Protein AF-A0A4P6TL49-F1 (afdb_monomer_lite)

pLDDT: mean 82.81, std 12.83, range [35.09, 98.5]

Foldseek 3Di:
DDPDQDFFDWFFDADPPPRHTQQKIWTFHPVQLQPQLVVLVVVQQVVLVVVCVVPDPDDSVRPDDPVRVLLNLQLSLLSRTPAMARRPDPDGDGDDSVVSSVCCVVPVCSSVRSVVVVVVVVVVLVVLLVLQLQQLLLVLLQQAAAPVRDGNVVVLCVVCVVVPNDPVPRDPSNPRPDDRSPVCVVLVVVLVVLQVVFDADPLGTDARDPVSVVVSCVVVVDDDGPSSVVSSNSSSVSNVVSHVVHD

Sequence (247 aa):
MMTEPQAPISIEVRHPVINTSLGVILYADIANTSHRVYLEQRRRNFMLGRAADAGTTASPRELLSIEERSEHEAQMVAGMIVGWDTAGAGAEVPFTPEGVLNLMRCQPWVRTQVLHKLEGVDQFFRQQASQLIAWAEHHFLMESVNKNGVRMRDMLQTAWKQLGGTQEAKPSDLVPPCDFPALLHHVWIWFAQLSQTRGYTKFGPSPITWTEISAWRRETREEPTKQELDLILALDGAFLRAGARHG

Secondary structure (DSSP, 8-state):
-PPPPPPPEEEEEE-TTT--EEEEEEEE-HHHHHHHHHHHHHHHHHHHHHHHTTT--S-TTTSS-HHHHHHHHHHHHHTTEEEEEETT-SS-----HHHHHHHHHH-HHHHHHHHHHHHHHHHHHHHHHHHHHHHHHHHHHHH-B-TTS-BHHHHHHHHHHHTT--GGG--GGGS-SS---GGGHHHHHHHHHHHHH--EETTEEPPPPHHHHHHHHHHH-----HHHHHHHHHHHHHHHHHHHTT-

Structure (mmCIF, N/CA/C/O backbone):
data_AF-A0A4P6TL49-F1
#
_entry.id   AF-A0A4P6TL49-F1
#
loop_
_atom_site.group_PDB
_atom_site.id
_atom_site.type_symbol
_atom_site.label_atom_id
_atom_site.label_alt_id
_atom_site.label_comp_id
_atom_site.label_asym_id
_atom_site.label_entity_id
_atom_site.label_seq_id
_atom_site.pdbx_PDB_ins_code
_atom_site.Cartn_x
_atom_site.Cartn_y
_atom_site.Cartn_z
_atom_site.occupancy
_atom_site.B_iso_or_equiv
_atom_site.auth_seq_id
_atom_site.auth_comp_id
_atom_site.auth_asym_id
_atom_site.auth_atom_id
_atom_site.pdbx_PDB_model_num
ATOM 1 N N . MET A 1 1 ? -5.046 20.003 -5.522 1.00 39.31 1 MET A N 1
ATOM 2 C CA . MET A 1 1 ? -6.376 19.361 -5.579 1.00 39.31 1 MET A CA 1
ATOM 3 C C . MET A 1 1 ? -6.457 18.514 -4.325 1.00 39.31 1 MET A C 1
ATOM 5 O O . MET A 1 1 ? -5.685 17.574 -4.235 1.00 39.31 1 MET A O 1
ATOM 9 N N . MET A 1 2 ? -7.223 18.920 -3.309 1.00 35.09 2 MET A N 1
ATOM 10 C CA . MET A 1 2 ? -7.374 18.096 -2.103 1.00 35.09 2 MET A CA 1
ATOM 11 C C . MET A 1 2 ? -8.254 16.905 -2.483 1.00 35.09 2 MET A C 1
ATOM 13 O O . MET A 1 2 ? -9.347 17.112 -3.005 1.00 35.09 2 MET A O 1
ATOM 17 N N . THR A 1 3 ? -7.749 15.688 -2.321 1.00 41.03 3 THR A N 1
ATOM 18 C CA . THR A 1 3 ? -8.523 14.458 -2.498 1.00 41.03 3 THR A CA 1
ATOM 19 C C . THR A 1 3 ? -9.698 14.468 -1.523 1.00 41.03 3 THR A C 1
ATOM 21 O O . THR A 1 3 ? -9.521 14.765 -0.341 1.00 41.03 3 THR A O 1
ATOM 24 N N . GLU A 1 4 ? -10.908 14.202 -2.021 1.00 54.34 4 GLU A N 1
ATOM 25 C CA . GLU A 1 4 ? -12.079 14.052 -1.156 1.00 54.34 4 GLU A CA 1
ATOM 26 C C . GLU A 1 4 ? -11.819 12.933 -0.135 1.00 54.34 4 GLU A C 1
ATOM 28 O O . GLU A 1 4 ? -11.290 11.880 -0.508 1.00 54.34 4 GLU A O 1
ATOM 33 N N . PRO A 1 5 ? -12.144 13.146 1.153 1.00 61.69 5 PRO A N 1
ATOM 34 C CA . PRO A 1 5 ? -11.943 12.132 2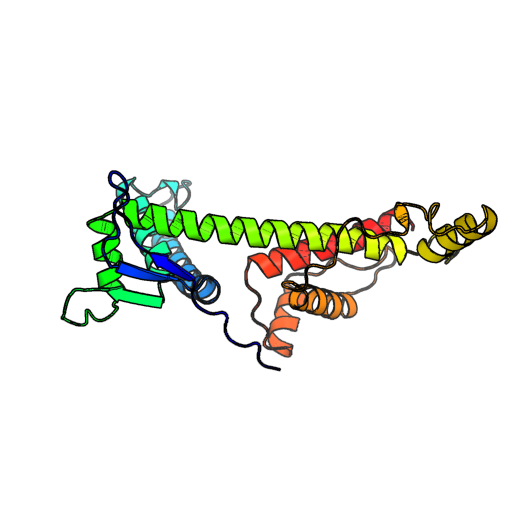.176 1.00 61.69 5 PRO A CA 1
ATOM 35 C C . PRO A 1 5 ? -12.776 10.893 1.840 1.00 61.69 5 PRO A C 1
ATOM 37 O O . PRO A 1 5 ? -13.980 10.983 1.594 1.00 61.69 5 PRO A O 1
ATOM 40 N N . GLN A 1 6 ? -12.125 9.730 1.817 1.00 67.19 6 GLN A N 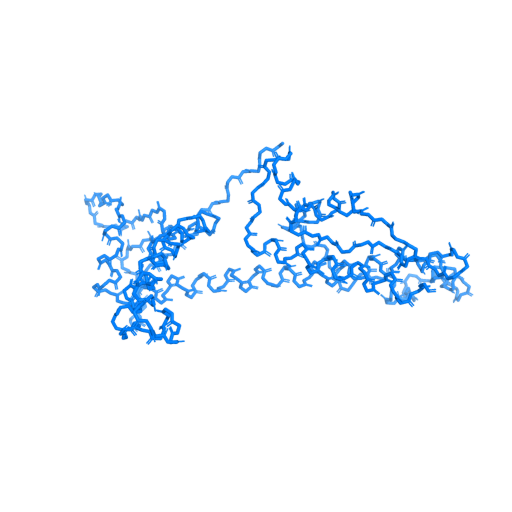1
ATOM 41 C CA . GLN A 1 6 ? -12.790 8.459 1.554 1.00 67.19 6 GLN A CA 1
ATOM 42 C C . GLN A 1 6 ? -13.866 8.209 2.620 1.00 67.19 6 GLN A C 1
ATOM 44 O O . GLN A 1 6 ? -13.613 8.359 3.816 1.00 67.19 6 GLN A O 1
ATOM 49 N N . ALA A 1 7 ? -15.071 7.834 2.187 1.00 81.88 7 ALA A N 1
ATOM 50 C CA . ALA A 1 7 ? -16.172 7.569 3.105 1.00 81.88 7 ALA A CA 1
ATOM 51 C C . ALA A 1 7 ? -15.824 6.406 4.063 1.00 81.88 7 ALA A C 1
ATOM 53 O O . ALA A 1 7 ? -15.274 5.395 3.608 1.00 81.88 7 ALA A O 1
ATOM 54 N N . PRO A 1 8 ? -16.163 6.509 5.363 1.00 85.50 8 PRO A N 1
ATOM 55 C CA . PRO A 1 8 ? -15.960 5.427 6.318 1.00 85.50 8 PRO A CA 1
ATOM 56 C C . PRO A 1 8 ? -16.689 4.147 5.903 1.00 85.50 8 PRO A C 1
ATOM 58 O O . PRO A 1 8 ? -17.794 4.178 5.360 1.00 85.50 8 PRO A O 1
ATOM 61 N N . ILE A 1 9 ? -16.095 3.002 6.219 1.00 86.38 9 ILE A N 1
ATOM 62 C CA . ILE A 1 9 ? -16.685 1.690 5.964 1.00 86.38 9 ILE A CA 1
ATOM 63 C C . ILE A 1 9 ? -17.743 1.411 7.022 1.00 86.38 9 ILE A C 1
ATOM 65 O O . ILE A 1 9 ? -17.431 1.345 8.209 1.00 86.38 9 ILE A O 1
ATOM 69 N N . SER A 1 10 ? -18.980 1.185 6.589 1.00 89.75 10 SER A N 1
ATOM 70 C CA . SER A 1 10 ? -20.065 0.752 7.467 1.00 89.75 10 SER A CA 1
ATOM 71 C C . SER A 1 10 ? -20.003 -0.758 7.706 1.00 89.75 10 SER A C 1
ATOM 73 O O . SER A 1 10 ? -20.002 -1.555 6.761 1.00 89.75 10 SER A O 1
ATOM 75 N N . ILE A 1 11 ? -20.003 -1.159 8.971 1.00 90.50 11 ILE A N 1
ATOM 76 C CA . ILE A 1 11 ? -19.949 -2.546 9.422 1.00 90.50 11 ILE A CA 1
ATOM 77 C C . ILE A 1 11 ? -21.177 -2.798 10.287 1.00 90.50 11 ILE A C 1
ATOM 79 O O . ILE A 1 11 ? -21.244 -2.368 11.435 1.00 90.50 11 ILE A O 1
ATOM 83 N N . GLU A 1 12 ? -22.155 -3.504 9.731 1.00 92.12 12 GLU A N 1
ATOM 84 C CA . GLU A 1 12 ? -23.314 -3.962 10.492 1.00 92.12 12 GLU A CA 1
ATOM 85 C C . GLU A 1 12 ? -22.908 -5.118 11.414 1.00 92.12 12 GLU A C 1
ATOM 87 O O . GLU A 1 12 ? -22.442 -6.165 10.956 1.00 92.12 12 GLU A O 1
ATOM 92 N N . VAL A 1 13 ? -23.099 -4.929 12.717 1.00 91.12 13 VAL A N 1
ATOM 93 C CA . VAL A 1 13 ? -22.772 -5.915 13.744 1.00 91.12 13 VAL A CA 1
ATOM 94 C C . VAL A 1 13 ? -23.865 -6.977 13.796 1.00 91.12 13 VAL A C 1
ATOM 96 O O . VAL A 1 13 ? -25.029 -6.683 14.080 1.00 91.12 13 VAL A O 1
ATOM 99 N N . ARG A 1 14 ? -23.489 -8.236 13.559 1.00 91.50 14 ARG A N 1
ATOM 100 C CA . ARG A 1 14 ? -24.418 -9.377 13.521 1.00 91.50 14 ARG A CA 1
ATOM 101 C C . ARG A 1 14 ? -24.066 -10.420 14.566 1.00 91.50 14 ARG A C 1
ATOM 103 O O . ARG A 1 14 ? -22.903 -10.730 14.756 1.00 91.50 14 ARG A O 1
ATOM 110 N N . HIS A 1 15 ? -25.039 -11.025 15.230 1.00 90.94 15 HIS A N 1
ATOM 111 C CA . HIS A 1 15 ? -24.738 -12.101 16.173 1.00 90.94 15 HIS A CA 1
ATOM 112 C C . HIS A 1 15 ? -24.129 -13.316 15.432 1.00 90.94 15 HIS A C 1
ATOM 114 O O . HIS A 1 15 ? -24.730 -13.779 14.463 1.00 90.94 15 HIS A O 1
ATOM 120 N N . PRO A 1 16 ? -23.001 -13.903 15.878 1.00 88.75 16 PRO A N 1
ATOM 121 C CA . PRO A 1 16 ? -22.244 -14.881 15.084 1.00 88.75 16 PRO A CA 1
ATOM 122 C C . PRO A 1 16 ? -22.981 -16.208 14.847 1.00 88.75 16 PRO A C 1
ATOM 124 O O . PRO A 1 16 ? -22.771 -16.850 13.826 1.00 88.75 16 PRO A O 1
ATOM 127 N N . VAL A 1 17 ? -23.848 -16.621 15.778 1.00 88.62 17 VAL A N 1
ATOM 128 C CA . VAL A 1 17 ? -24.586 -17.898 15.681 1.00 88.62 17 VAL A CA 1
ATOM 129 C C . VAL A 1 17 ? -25.875 -17.776 14.863 1.00 88.62 17 VAL A C 1
ATOM 131 O O . VAL A 1 17 ? -26.132 -18.594 13.990 1.00 88.62 17 VAL A O 1
ATOM 134 N N . ILE A 1 18 ? -26.697 -16.761 15.145 1.00 92.75 18 ILE A N 1
ATOM 135 C CA . ILE A 1 18 ? -28.026 -16.597 14.533 1.00 92.75 18 ILE A CA 1
ATOM 136 C C . ILE A 1 18 ? -28.027 -15.648 13.325 1.00 92.75 18 ILE A C 1
ATOM 138 O O . ILE A 1 18 ? -29.041 -15.520 12.652 1.00 92.75 18 ILE A O 1
ATOM 142 N N . ASN A 1 19 ? -26.905 -14.970 13.053 1.00 90.81 19 ASN A N 1
ATOM 143 C CA . ASN A 1 19 ? -26.717 -14.007 11.961 1.00 90.81 19 ASN A CA 1
ATOM 144 C C . ASN A 1 19 ? -27.710 -12.820 11.945 1.00 90.81 19 ASN A C 1
ATOM 146 O O . ASN A 1 19 ? -27.853 -12.114 10.942 1.00 90.81 19 ASN A O 1
ATOM 150 N N . THR A 1 20 ? -28.387 -12.575 13.067 1.00 91.81 20 THR A N 1
ATOM 151 C CA . THR A 1 20 ? -29.312 -11.453 13.244 1.00 91.81 20 THR A CA 1
ATOM 152 C C . THR A 1 20 ? -28.537 -10.164 13.490 1.00 91.81 20 THR A C 1
ATOM 154 O O . THR A 1 20 ? -27.574 -10.155 14.259 1.00 91.81 20 THR A O 1
ATOM 157 N N . SER A 1 21 ? -28.967 -9.077 12.850 1.00 89.19 21 SER A N 1
ATOM 158 C CA . SER A 1 21 ? -28.446 -7.733 13.111 1.00 89.19 21 SER A CA 1
ATOM 159 C C . SER A 1 21 ? -28.705 -7.323 14.556 1.00 89.19 21 SER A C 1
ATOM 161 O O . SER A 1 21 ? -29.811 -7.512 15.061 1.00 89.19 21 SER A O 1
ATOM 163 N N . LEU A 1 22 ? -27.699 -6.746 15.214 1.00 86.31 22 LEU A N 1
ATOM 164 C CA . LEU A 1 22 ? -27.877 -6.122 16.526 1.00 86.31 22 LEU A CA 1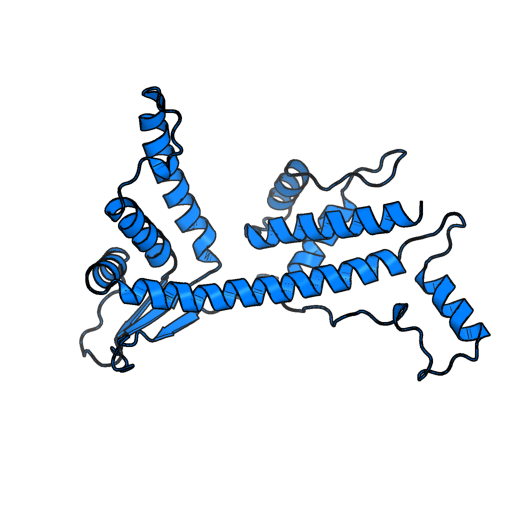
ATOM 165 C C . LEU A 1 22 ? -28.376 -4.675 16.428 1.00 86.31 22 LEU A C 1
ATOM 167 O O . LEU A 1 22 ? -28.479 -4.001 17.449 1.00 86.31 22 LEU A O 1
ATOM 171 N N . GLY A 1 23 ? -28.632 -4.177 15.213 1.00 86.06 23 GLY A N 1
ATOM 172 C CA . GLY A 1 23 ? -28.962 -2.773 14.989 1.00 86.06 23 GLY A CA 1
ATOM 173 C C . GLY A 1 23 ? -27.786 -1.833 15.255 1.00 86.06 23 GLY A C 1
ATOM 174 O O . GLY A 1 23 ? -27.990 -0.634 15.317 1.00 86.06 23 GLY A O 1
ATOM 175 N N . VAL A 1 24 ? -26.560 -2.342 15.413 1.00 86.44 24 VAL A N 1
ATOM 176 C CA . VAL A 1 24 ? -25.357 -1.515 15.568 1.00 86.44 24 VAL A CA 1
ATOM 177 C C . VAL A 1 24 ? -24.615 -1.476 14.239 1.00 86.44 24 VAL A C 1
ATOM 179 O O . VAL A 1 24 ? -24.253 -2.522 13.699 1.00 86.44 24 VAL A O 1
ATOM 182 N N . ILE A 1 25 ? -24.362 -0.277 13.727 1.00 89.88 25 ILE A N 1
ATOM 183 C CA . ILE A 1 25 ? -23.512 -0.038 12.560 1.00 89.88 25 ILE A CA 1
ATOM 184 C C . ILE A 1 25 ? -22.266 0.681 13.054 1.00 89.88 25 ILE A C 1
ATOM 186 O O . ILE A 1 25 ? -22.362 1.750 13.642 1.00 89.88 25 ILE A O 1
ATOM 190 N N . LEU A 1 26 ? -21.094 0.097 12.834 1.00 90.00 26 LEU A N 1
ATOM 191 C CA . LEU A 1 26 ? -19.813 0.731 13.131 1.00 90.00 26 LEU A CA 1
ATOM 192 C C . LEU A 1 26 ? -19.277 1.388 11.864 1.00 90.00 26 LEU A C 1
ATOM 194 O O . LEU A 1 26 ? -19.313 0.783 10.796 1.00 90.00 26 LEU A O 1
ATOM 198 N N . TYR A 1 27 ? -18.740 2.594 11.983 1.00 89.19 27 TYR A N 1
ATOM 199 C CA . TYR A 1 27 ? -18.066 3.285 10.890 1.00 89.19 27 TYR A CA 1
ATOM 200 C C . TYR A 1 27 ? -16.563 3.218 11.131 1.00 89.19 27 TYR A C 1
ATOM 202 O O . TYR A 1 27 ? -16.080 3.753 12.127 1.00 89.19 27 TYR A O 1
ATOM 210 N N . ALA A 1 28 ? -15.828 2.547 10.248 1.00 85.75 28 ALA A N 1
ATOM 211 C CA . ALA A 1 28 ? -14.380 2.394 10.344 1.00 85.75 28 ALA A CA 1
ATOM 212 C C . ALA A 1 28 ? -13.658 3.235 9.282 1.00 85.75 28 ALA A C 1
ATOM 214 O O . ALA A 1 28 ? -14.031 3.203 8.110 1.00 85.75 28 ALA A O 1
ATOM 215 N N . ASP A 1 29 ? -12.608 3.952 9.676 1.00 82.31 29 ASP A N 1
ATOM 216 C CA . ASP A 1 29 ? -11.777 4.753 8.770 1.00 82.31 29 ASP A CA 1
ATOM 217 C C . ASP A 1 29 ? -10.348 4.201 8.728 1.00 82.31 29 ASP A C 1
ATOM 219 O O . ASP A 1 29 ? -9.560 4.344 9.668 1.00 82.31 29 ASP A O 1
ATOM 223 N N . ILE A 1 30 ? -10.006 3.573 7.604 1.00 68.88 30 ILE A N 1
ATOM 224 C CA . ILE A 1 30 ? -8.705 2.930 7.384 1.00 68.88 30 ILE A CA 1
ATOM 225 C C . ILE A 1 30 ? -7.586 3.961 7.193 1.00 68.88 30 ILE A C 1
ATOM 227 O O . ILE A 1 30 ? -6.443 3.699 7.566 1.00 68.88 30 ILE A O 1
ATOM 231 N N . ALA A 1 31 ? -7.883 5.153 6.675 1.00 60.84 31 ALA A N 1
ATOM 232 C CA . ALA A 1 31 ? -6.867 6.182 6.479 1.00 60.84 31 ALA A CA 1
ATOM 233 C C . ALA A 1 31 ? -6.441 6.784 7.830 1.00 60.84 31 ALA A C 1
ATOM 235 O O . ALA A 1 31 ? -5.250 6.894 8.132 1.00 60.84 31 ALA A O 1
ATOM 236 N N . ASN A 1 32 ? -7.413 7.076 8.697 1.00 58.78 32 ASN A N 1
ATOM 237 C CA . ASN A 1 32 ? -7.178 7.649 10.029 1.00 58.78 32 ASN A CA 1
ATOM 238 C C . ASN A 1 32 ? -6.658 6.613 11.051 1.00 58.78 32 ASN A C 1
ATOM 240 O O . ASN A 1 32 ? -6.068 6.957 12.082 1.00 58.78 32 ASN A O 1
ATOM 244 N N . THR A 1 33 ? -6.804 5.325 10.720 1.00 57.91 33 THR A N 1
ATOM 245 C CA . THR A 1 33 ? -6.265 4.186 11.471 1.00 57.91 33 THR A CA 1
ATOM 246 C C . THR A 1 33 ? -4.766 4.335 11.700 1.00 57.91 33 THR A C 1
ATOM 248 O O . THR A 1 33 ? -4.311 4.188 12.830 1.00 57.91 33 THR A O 1
ATOM 251 N N . SER A 1 34 ? -3.996 4.696 10.671 1.00 54.44 34 SER A N 1
ATOM 252 C CA . SER A 1 34 ? -2.529 4.658 10.717 1.00 54.44 34 SER A CA 1
ATOM 253 C C . SER A 1 34 ? -1.937 5.543 11.813 1.00 54.44 34 SER A C 1
ATOM 255 O O . SER A 1 34 ? -1.019 5.111 12.501 1.00 54.44 34 SER A O 1
ATOM 257 N N . HIS A 1 35 ? -2.467 6.753 12.022 1.00 52.28 35 HIS A N 1
ATOM 258 C CA . HIS A 1 35 ? -1.896 7.697 12.985 1.00 52.28 35 HIS A CA 1
ATOM 259 C C . HIS A 1 35 ? -2.264 7.356 14.434 1.00 52.28 35 HIS A C 1
ATOM 261 O O . HIS A 1 35 ? -1.383 7.302 15.293 1.00 52.28 35 HIS A O 1
ATOM 267 N N . ARG A 1 36 ? -3.543 7.073 14.722 1.00 58.59 36 ARG A N 1
ATOM 268 C CA . ARG A 1 36 ? -3.992 6.746 16.089 1.00 58.59 36 ARG A CA 1
ATOM 269 C C . ARG A 1 36 ? -3.441 5.402 16.558 1.00 58.59 36 ARG A C 1
ATOM 271 O O . ARG A 1 36 ? -2.918 5.314 17.666 1.00 58.59 36 ARG A O 1
ATOM 278 N N . VAL A 1 37 ? -3.464 4.389 15.689 1.00 59.59 37 VAL A N 1
ATOM 279 C CA . VAL A 1 37 ? -2.828 3.090 15.949 1.00 59.59 37 VAL A CA 1
ATOM 280 C C . VAL A 1 37 ? -1.327 3.243 16.160 1.00 59.59 37 VAL A C 1
ATOM 282 O O . VAL A 1 37 ? -0.782 2.668 17.100 1.00 59.59 37 VAL A O 1
ATOM 285 N N . TYR A 1 38 ? -0.651 4.033 15.324 1.00 58.06 38 TYR A N 1
ATOM 286 C CA . TYR A 1 38 ? 0.777 4.283 15.482 1.00 58.06 38 TYR A CA 1
ATOM 287 C C . TYR A 1 38 ? 1.098 4.953 16.822 1.00 58.06 38 TYR A C 1
ATOM 289 O O . TYR A 1 38 ? 2.049 4.548 17.491 1.00 58.06 38 TYR A O 1
ATOM 297 N N . LEU A 1 39 ? 0.313 5.948 17.245 1.00 60.31 39 LEU A N 1
ATOM 298 C CA . LEU A 1 39 ? 0.508 6.612 18.534 1.00 60.31 39 LEU A CA 1
ATOM 299 C C . LEU A 1 39 ? 0.311 5.650 19.709 1.00 60.31 39 LEU A C 1
ATOM 301 O O . LEU A 1 39 ? 1.141 5.645 20.619 1.00 60.31 39 LEU A O 1
ATOM 305 N N . GLU A 1 40 ? -0.711 4.794 19.670 1.00 64.06 40 GLU A N 1
ATOM 306 C CA . GLU A 1 40 ? -0.941 3.791 20.716 1.00 64.06 40 GLU A CA 1
ATOM 307 C C . GLU A 1 40 ? 0.141 2.705 20.729 1.00 64.06 40 GLU A C 1
ATOM 309 O O . GLU A 1 40 ? 0.682 2.370 21.785 1.00 64.06 40 GLU A O 1
ATOM 314 N N . GLN A 1 41 ? 0.566 2.218 19.560 1.00 64.50 41 GLN A N 1
ATOM 315 C CA . GLN A 1 41 ? 1.706 1.305 19.454 1.00 64.50 41 GLN A CA 1
ATOM 316 C C . GLN A 1 41 ? 2.993 1.941 19.980 1.00 64.50 41 GLN A C 1
ATOM 318 O O . GLN A 1 41 ? 3.749 1.289 20.699 1.00 64.50 41 GLN A O 1
ATOM 323 N N . ARG A 1 42 ? 3.248 3.215 19.666 1.00 67.31 42 ARG A N 1
ATOM 324 C CA . ARG A 1 42 ? 4.427 3.950 20.135 1.00 67.31 42 ARG A CA 1
ATOM 325 C C . ARG A 1 42 ? 4.386 4.166 21.644 1.00 67.31 42 ARG A C 1
ATOM 327 O O . ARG A 1 42 ? 5.395 3.931 22.304 1.00 67.31 42 ARG A O 1
ATOM 334 N N . ARG A 1 43 ? 3.237 4.560 22.200 1.00 67.69 43 ARG A N 1
ATOM 335 C CA . ARG A 1 43 ? 3.026 4.711 23.647 1.00 67.69 43 ARG A CA 1
ATOM 336 C C . ARG A 1 43 ? 3.248 3.383 24.371 1.00 67.69 43 ARG A C 1
ATOM 338 O O . ARG A 1 43 ? 3.961 3.348 25.370 1.00 67.69 43 ARG A O 1
ATOM 345 N N . ARG A 1 44 ? 2.722 2.280 23.832 1.00 67.69 44 ARG A N 1
ATOM 346 C CA . ARG A 1 44 ? 2.909 0.932 24.383 1.00 67.69 44 ARG A CA 1
ATOM 347 C C . ARG A 1 44 ? 4.357 0.463 24.291 1.00 67.69 44 ARG A C 1
ATOM 349 O O . ARG A 1 44 ? 4.903 -0.011 25.278 1.00 67.69 44 ARG A O 1
ATOM 356 N N . ASN A 1 45 ? 4.995 0.607 23.132 1.00 66.12 45 ASN A N 1
ATOM 357 C CA . ASN A 1 45 ? 6.392 0.214 22.940 1.00 66.12 45 ASN A CA 1
ATOM 358 C C . ASN A 1 45 ? 7.332 1.046 23.817 1.00 66.12 45 ASN A C 1
ATOM 360 O O . ASN A 1 45 ? 8.315 0.515 24.315 1.00 66.12 45 ASN A O 1
ATOM 364 N N . PHE A 1 46 ? 7.003 2.315 24.070 1.00 73.75 46 PHE A N 1
ATOM 365 C CA . PHE A 1 46 ? 7.699 3.132 25.057 1.00 73.75 46 PHE A CA 1
ATOM 366 C C . PHE A 1 46 ? 7.545 2.566 26.479 1.00 73.75 46 PHE A C 1
ATOM 368 O O . PHE A 1 46 ? 8.540 2.411 27.180 1.00 73.75 46 PHE A O 1
ATOM 375 N N . MET A 1 47 ? 6.327 2.198 26.895 1.00 70.06 47 MET A N 1
ATOM 376 C CA . MET A 1 47 ? 6.078 1.588 28.212 1.00 70.06 47 MET A CA 1
ATOM 377 C C . MET A 1 47 ? 6.784 0.232 28.375 1.00 70.06 47 MET A C 1
ATOM 379 O O . MET A 1 47 ? 7.401 -0.016 29.406 1.00 70.06 47 MET A O 1
ATOM 383 N N . LEU A 1 48 ? 6.742 -0.620 27.346 1.00 67.56 48 LEU A N 1
ATOM 384 C CA . LEU A 1 48 ? 7.376 -1.942 27.350 1.00 67.56 48 LEU A CA 1
ATOM 385 C C . LEU A 1 48 ? 8.903 -1.866 27.209 1.00 67.56 48 LEU A C 1
ATOM 387 O O . LEU A 1 48 ? 9.604 -2.685 27.792 1.00 67.56 48 LEU A O 1
ATOM 391 N N . GLY A 1 49 ? 9.435 -0.868 26.499 1.00 67.12 49 GLY A N 1
ATOM 392 C CA . GLY A 1 49 ? 10.877 -0.616 26.414 1.00 67.12 49 GLY A CA 1
ATOM 393 C C . GLY A 1 49 ? 11.491 -0.321 27.784 1.00 67.12 49 GLY A C 1
ATOM 394 O O . GLY A 1 49 ? 12.523 -0.887 28.121 1.00 67.12 49 GLY A O 1
ATOM 395 N N . ARG A 1 50 ? 10.787 0.442 28.634 1.00 63.88 50 ARG A N 1
ATOM 396 C CA . ARG A 1 50 ? 11.212 0.677 30.028 1.00 63.88 50 ARG A CA 1
ATOM 397 C C . ARG A 1 50 ? 11.171 -0.581 30.900 1.00 63.88 50 ARG A C 1
ATOM 399 O O . ARG A 1 50 ? 11.864 -0.630 31.908 1.00 63.88 50 ARG A O 1
ATOM 406 N N . ALA A 1 51 ? 10.362 -1.577 30.536 1.00 58.97 51 ALA A N 1
ATOM 407 C CA . ALA A 1 51 ? 10.340 -2.876 31.207 1.00 58.97 51 ALA A CA 1
ATOM 408 C C . ALA A 1 51 ? 11.464 -3.805 30.705 1.00 58.97 51 ALA A C 1
ATOM 410 O O . ALA A 1 51 ? 11.990 -4.597 31.482 1.00 58.97 51 ALA A O 1
ATOM 411 N N . ALA A 1 52 ? 11.871 -3.687 29.435 1.00 57.28 52 ALA A N 1
ATOM 412 C CA . ALA A 1 52 ? 12.962 -4.466 28.840 1.00 57.28 52 ALA A CA 1
ATOM 413 C C . ALA A 1 52 ? 14.357 -4.039 29.340 1.00 57.28 52 ALA A C 1
ATOM 415 O O . ALA A 1 52 ? 15.241 -4.889 29.468 1.00 57.28 52 ALA A O 1
ATOM 416 N N . ASP A 1 53 ? 14.524 -2.769 29.736 1.00 61.81 53 ASP A N 1
ATOM 417 C CA . ASP A 1 53 ? 15.722 -2.260 30.430 1.00 61.81 53 ASP A CA 1
ATOM 418 C C . ASP A 1 53 ? 16.040 -3.028 31.740 1.00 61.81 53 ASP A C 1
ATOM 420 O O . ASP A 1 53 ? 17.143 -2.922 32.272 1.00 61.81 53 ASP A O 1
ATOM 424 N N . ALA A 1 54 ? 15.121 -3.874 32.233 1.00 61.81 54 ALA A N 1
ATOM 425 C CA . ALA A 1 54 ? 15.344 -4.824 33.328 1.00 61.81 54 ALA A CA 1
ATOM 426 C C . ALA A 1 54 ? 16.101 -6.115 32.919 1.00 61.81 54 ALA A C 1
ATOM 428 O O . ALA A 1 54 ? 16.115 -7.085 33.675 1.00 61.81 54 ALA A O 1
ATOM 429 N N . GLY A 1 55 ? 16.732 -6.153 31.738 1.00 67.69 55 GLY A N 1
ATOM 430 C CA . GLY A 1 55 ? 17.634 -7.238 31.319 1.00 67.69 55 GLY A CA 1
ATOM 431 C C . GLY A 1 55 ? 16.960 -8.422 30.620 1.00 67.69 55 GLY A C 1
ATOM 432 O O . GLY A 1 55 ? 17.541 -9.504 30.552 1.00 67.69 55 GLY A O 1
ATOM 433 N N . THR A 1 56 ? 15.746 -8.244 30.094 1.00 69.75 56 THR A N 1
ATOM 434 C CA . THR A 1 56 ? 15.032 -9.306 29.369 1.00 69.75 56 THR A CA 1
ATOM 435 C C . THR A 1 56 ? 15.262 -9.211 27.860 1.00 69.75 56 THR A C 1
ATOM 437 O O . THR A 1 56 ? 15.123 -8.146 27.268 1.00 69.75 56 THR A O 1
ATOM 440 N N . THR A 1 57 ? 15.582 -10.343 27.226 1.00 67.69 57 THR A N 1
ATOM 441 C CA . THR A 1 57 ? 15.769 -10.472 25.767 1.00 67.69 57 THR A CA 1
ATOM 442 C C . THR A 1 57 ? 14.477 -10.772 25.003 1.00 67.69 57 THR A C 1
ATOM 444 O O . THR A 1 57 ? 14.484 -10.767 23.773 1.00 67.69 57 THR A O 1
ATOM 447 N N . ALA A 1 58 ? 13.375 -11.046 25.708 1.00 64.81 58 ALA A N 1
ATOM 448 C CA . ALA A 1 58 ? 12.077 -11.295 25.094 1.00 64.81 58 ALA A CA 1
ATOM 449 C C . ALA A 1 58 ? 11.545 -10.022 24.429 1.00 64.81 58 ALA A C 1
ATOM 451 O O . ALA A 1 58 ? 11.640 -8.917 24.972 1.00 64.81 58 ALA A O 1
ATOM 452 N N . SER A 1 59 ? 10.952 -10.177 23.249 1.00 61.41 59 SER A N 1
ATOM 453 C CA . SER A 1 59 ? 10.318 -9.064 22.560 1.00 61.41 59 SER A CA 1
ATOM 454 C C . SER A 1 59 ? 9.133 -8.531 23.384 1.00 61.41 59 SER A C 1
ATOM 456 O O . SER A 1 59 ? 8.440 -9.301 24.055 1.00 61.41 59 SER A O 1
ATOM 458 N N . PRO A 1 60 ? 8.799 -7.231 23.287 1.00 58.31 60 PRO A N 1
ATOM 459 C CA . PRO A 1 60 ? 7.642 -6.642 23.969 1.00 58.31 60 PRO A CA 1
ATOM 460 C C . PRO A 1 60 ? 6.315 -7.393 23.760 1.00 58.31 60 PRO A C 1
ATOM 462 O O . PRO A 1 60 ? 5.402 -7.280 24.568 1.00 58.31 60 PRO A O 1
ATOM 465 N N . ARG A 1 61 ? 6.185 -8.149 22.663 1.00 55.94 61 ARG A N 1
ATOM 466 C CA . ARG A 1 61 ? 4.988 -8.934 22.332 1.00 55.94 61 ARG A CA 1
ATOM 467 C C . ARG A 1 61 ? 4.935 -10.287 23.054 1.00 55.94 61 ARG A C 1
ATOM 469 O O . ARG A 1 61 ? 3.845 -10.823 23.233 1.00 55.94 61 ARG A O 1
ATOM 476 N N . GLU A 1 62 ? 6.085 -10.828 23.445 1.00 66.75 62 GLU A N 1
ATOM 477 C CA . GLU A 1 62 ? 6.226 -12.097 24.175 1.00 66.75 62 GLU A CA 1
ATOM 478 C C . GLU A 1 62 ? 6.053 -11.924 25.686 1.00 66.75 62 GLU A C 1
ATOM 480 O O . GLU A 1 62 ? 5.735 -12.886 26.375 1.00 66.75 62 GLU A O 1
ATOM 485 N N . LEU A 1 63 ? 6.205 -10.694 26.186 1.00 69.19 63 LEU A N 1
ATOM 486 C CA . LEU A 1 63 ? 6.008 -10.347 27.595 1.00 69.19 63 LEU A CA 1
ATOM 487 C C . LEU A 1 63 ? 4.536 -10.231 28.008 1.00 69.19 63 LEU A C 1
ATOM 489 O O . LEU A 1 63 ? 4.248 -10.181 29.199 1.00 69.19 63 LEU A O 1
ATOM 493 N N . LEU A 1 64 ? 3.617 -10.172 27.043 1.00 70.12 64 LEU A N 1
ATOM 494 C CA . LEU A 1 64 ? 2.201 -9.947 27.312 1.00 70.12 64 LEU A CA 1
ATOM 495 C C . LEU A 1 64 ? 1.463 -11.260 27.574 1.00 70.12 64 LEU A C 1
ATOM 497 O O . LEU A 1 64 ? 1.581 -12.233 26.815 1.00 70.12 64 LEU A O 1
ATOM 501 N N . SER A 1 65 ? 0.604 -11.246 28.589 1.00 82.94 65 SER A N 1
ATOM 502 C CA . SER A 1 65 ? -0.372 -12.307 28.806 1.00 82.94 65 SER A CA 1
ATOM 503 C C . SER A 1 65 ? -1.326 -12.431 27.604 1.00 82.94 65 SER A C 1
ATOM 505 O O . SER A 1 65 ? -1.400 -11.575 26.714 1.00 82.94 65 SER A O 1
ATOM 507 N N . ILE A 1 66 ? -2.062 -13.542 27.518 1.00 77.56 66 ILE A N 1
ATOM 508 C CA . ILE A 1 66 ? -3.088 -13.721 26.472 1.00 77.56 66 ILE A CA 1
ATOM 509 C C . ILE A 1 66 ? -4.166 -12.628 26.586 1.00 77.56 66 ILE A C 1
ATOM 511 O O . ILE A 1 66 ? -4.609 -12.085 25.573 1.00 77.56 66 ILE A O 1
ATOM 515 N N . GLU A 1 67 ? -4.537 -12.263 27.812 1.00 78.06 67 GLU A N 1
ATOM 516 C CA . GLU A 1 67 ? -5.539 -11.236 28.108 1.00 78.06 67 GLU A CA 1
ATOM 517 C C . GLU A 1 67 ? -5.051 -9.842 27.705 1.00 78.06 67 GLU A C 1
ATOM 519 O O . GLU A 1 67 ? -5.773 -9.115 27.025 1.00 78.06 67 GLU A O 1
ATOM 524 N N . GLU A 1 68 ? -3.800 -9.497 28.017 1.00 76.88 68 GLU A N 1
ATOM 525 C CA . GLU A 1 68 ? -3.202 -8.211 27.641 1.00 76.88 68 GLU A CA 1
ATOM 526 C C . GLU A 1 68 ? -3.066 -8.057 26.122 1.00 76.88 68 GLU A C 1
ATOM 528 O O . GLU A 1 68 ? -3.276 -6.970 25.580 1.00 76.88 68 GLU A O 1
ATOM 533 N N . ARG A 1 69 ? -2.761 -9.149 25.407 1.00 73.81 69 ARG A N 1
ATOM 534 C CA . ARG A 1 69 ? -2.750 -9.151 23.936 1.00 73.81 69 ARG A CA 1
ATOM 535 C C . ARG A 1 69 ? -4.142 -8.919 23.363 1.00 73.81 69 ARG A C 1
ATOM 537 O O . ARG A 1 69 ? -4.294 -8.081 22.478 1.00 73.81 69 ARG A O 1
ATOM 544 N N . SER A 1 70 ? -5.145 -9.613 23.895 1.00 74.75 70 SER A N 1
ATOM 545 C CA . SER A 1 70 ? -6.542 -9.461 23.479 1.00 74.75 70 SER A CA 1
ATOM 546 C C . SER A 1 70 ? -7.057 -8.035 23.719 1.00 74.75 70 SER A C 1
ATOM 548 O O . SER A 1 70 ? -7.692 -7.450 22.839 1.00 74.75 70 SER A O 1
ATOM 550 N N . GLU A 1 71 ? -6.753 -7.451 24.879 1.00 78.31 71 GLU A N 1
ATOM 551 C CA . GLU A 1 71 ? -7.122 -6.076 25.231 1.00 78.31 71 GLU A CA 1
ATOM 552 C C . GLU A 1 71 ? -6.416 -5.061 24.323 1.00 78.31 71 GLU A C 1
ATOM 554 O O . GLU A 1 71 ? -7.044 -4.133 23.815 1.00 78.31 71 GLU A O 1
ATOM 559 N N . HIS A 1 72 ? -5.130 -5.268 24.033 1.00 76.56 72 HIS A N 1
ATOM 560 C CA . HIS A 1 72 ? -4.409 -4.406 23.106 1.00 76.56 72 HIS A CA 1
ATOM 561 C C . HIS A 1 72 ? -4.978 -4.469 21.682 1.00 76.56 72 HIS A C 1
ATOM 563 O O . HIS A 1 72 ? -5.125 -3.442 21.026 1.00 76.56 72 HIS A O 1
ATOM 569 N N . GLU A 1 73 ? -5.325 -5.656 21.189 1.00 74.38 73 GLU A N 1
ATOM 570 C CA . GLU A 1 73 ? -5.986 -5.797 19.890 1.00 74.38 73 GLU A CA 1
ATOM 571 C C . GLU A 1 73 ? -7.362 -5.120 19.875 1.00 74.38 73 GLU A C 1
ATOM 573 O O . GLU 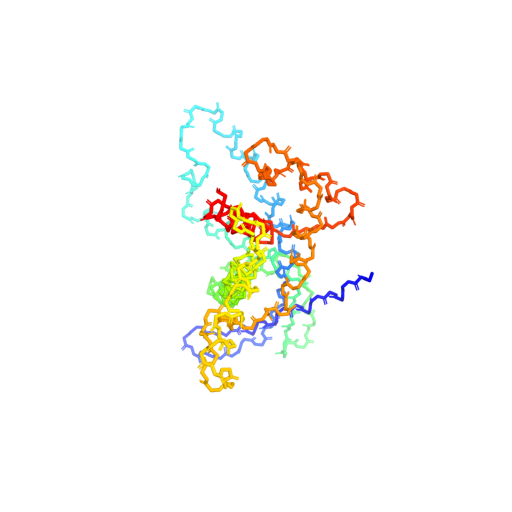A 1 73 ? -7.716 -4.482 18.887 1.00 74.38 73 GLU A O 1
ATOM 578 N N . ALA A 1 74 ? -8.125 -5.184 20.971 1.00 77.94 74 ALA A N 1
ATOM 579 C CA . ALA A 1 74 ? -9.384 -4.448 21.086 1.00 77.94 74 ALA A CA 1
ATOM 580 C C . ALA A 1 74 ? -9.163 -2.925 21.028 1.00 77.94 74 ALA A C 1
ATOM 582 O O . ALA A 1 74 ? -9.882 -2.239 20.309 1.00 77.94 74 ALA A O 1
ATOM 583 N N . GLN A 1 75 ? -8.131 -2.403 21.698 1.00 77.19 75 GLN A N 1
ATOM 584 C CA . GLN A 1 75 ? -7.733 -0.986 21.629 1.00 77.19 75 GLN A CA 1
ATOM 585 C C . GLN A 1 75 ? -7.355 -0.551 20.218 1.00 77.19 75 GLN A C 1
ATOM 587 O O . GLN A 1 75 ? -7.796 0.494 19.742 1.00 77.19 75 GLN A O 1
ATOM 592 N N . MET A 1 76 ? -6.590 -1.390 19.530 1.00 77.12 76 MET A N 1
ATOM 593 C CA . MET A 1 76 ? -6.193 -1.172 18.147 1.00 77.12 76 MET A CA 1
ATOM 594 C C . MET A 1 76 ? -7.403 -1.070 17.219 1.00 77.12 76 MET A C 1
ATOM 596 O O . MET A 1 76 ? -7.500 -0.111 16.461 1.00 77.12 76 MET A O 1
ATOM 600 N N . VAL A 1 77 ? -8.335 -2.023 17.304 1.00 79.69 77 VAL A N 1
ATOM 601 C CA . VAL A 1 77 ? -9.536 -2.055 16.456 1.00 79.69 77 VAL A CA 1
ATOM 602 C C . VAL A 1 77 ? -10.509 -0.936 16.830 1.00 79.69 77 VAL A C 1
ATOM 604 O O . VAL A 1 77 ? -11.064 -0.293 15.944 1.00 79.69 77 VAL A O 1
ATOM 607 N N . ALA A 1 78 ? -10.679 -0.635 18.120 1.00 81.19 78 ALA A N 1
ATOM 608 C CA . ALA A 1 78 ? -11.504 0.484 18.570 1.00 81.19 78 ALA A CA 1
ATOM 609 C C . ALA A 1 78 ? -10.980 1.832 18.054 1.00 81.19 78 ALA A C 1
ATOM 611 O O . ALA A 1 78 ? -11.774 2.692 17.683 1.00 81.19 78 ALA A O 1
ATOM 612 N N . GLY A 1 79 ? -9.657 1.995 17.954 1.00 76.38 79 GLY A N 1
ATOM 613 C CA . GLY A 1 79 ? -9.031 3.180 17.364 1.00 76.38 79 GLY A CA 1
ATOM 614 C C . GLY A 1 79 ? -9.347 3.396 15.877 1.00 76.38 79 GLY A C 1
ATOM 615 O O . GLY A 1 79 ? -9.204 4.523 15.402 1.00 76.38 79 GLY A O 1
ATOM 616 N N . MET A 1 80 ? -9.789 2.351 15.167 1.00 79.12 80 MET A N 1
ATOM 617 C CA . MET A 1 80 ? -10.191 2.396 13.751 1.00 79.12 80 MET A CA 1
ATOM 618 C C . MET A 1 80 ? -11.647 2.819 13.567 1.00 79.12 80 MET A C 1
ATOM 620 O O . MET A 1 80 ? -12.028 3.256 12.482 1.00 79.12 80 MET A O 1
ATOM 624 N N . ILE A 1 81 ? -12.470 2.678 14.608 1.00 84.62 81 ILE A N 1
ATOM 625 C CA . ILE A 1 81 ? -13.869 3.088 14.573 1.00 84.62 81 ILE A CA 1
ATOM 626 C C . ILE A 1 81 ? -13.927 4.602 14.802 1.00 84.62 81 ILE A C 1
ATOM 628 O O . ILE A 1 81 ? -13.384 5.120 15.777 1.00 84.62 81 ILE A O 1
ATOM 632 N N . VAL A 1 82 ? -14.577 5.315 13.887 1.00 85.81 82 VAL A N 1
ATOM 633 C CA . VAL A 1 82 ? -14.751 6.778 13.913 1.00 85.81 82 VAL A CA 1
ATOM 634 C C . VAL A 1 82 ? -16.175 7.201 14.257 1.00 85.81 82 VAL A C 1
ATOM 636 O O . VAL A 1 82 ? -16.422 8.373 14.526 1.00 85.81 82 VAL A O 1
ATOM 639 N N . GLY A 1 83 ? -17.106 6.250 14.271 1.00 86.44 83 GLY A N 1
ATOM 640 C CA . GLY A 1 83 ? -18.492 6.477 14.645 1.00 86.44 83 GLY A CA 1
ATOM 641 C C . GLY A 1 83 ? -19.247 5.167 14.822 1.00 86.44 83 GLY A C 1
ATOM 642 O O . GLY A 1 83 ? -18.784 4.100 14.412 1.00 86.44 83 GLY A O 1
ATOM 643 N N . TRP A 1 84 ? -20.444 5.257 15.385 1.00 90.88 84 TRP A N 1
ATOM 644 C CA . TRP A 1 84 ? -21.424 4.180 15.334 1.00 90.88 84 TRP A CA 1
ATOM 645 C C . TRP A 1 84 ? -22.836 4.743 15.174 1.00 90.88 84 TRP A C 1
ATOM 647 O O . TRP A 1 84 ? -23.054 5.935 15.377 1.00 90.88 84 TRP A O 1
ATOM 657 N N . ASP A 1 85 ? -23.780 3.892 14.809 1.00 87.44 85 ASP A N 1
ATOM 658 C CA . ASP A 1 85 ? -25.207 4.187 14.825 1.00 87.44 85 ASP A CA 1
ATOM 659 C C . ASP A 1 85 ? -25.948 2.991 15.430 1.00 87.44 85 ASP A C 1
ATOM 661 O O . ASP A 1 85 ? -25.567 1.837 15.206 1.00 87.44 85 ASP A O 1
ATOM 665 N N . THR A 1 86 ? -26.985 3.267 16.215 1.00 84.94 86 THR A N 1
ATOM 666 C CA . THR A 1 86 ? -27.879 2.259 16.781 1.00 84.94 86 THR A CA 1
ATOM 667 C C . THR A 1 86 ? -29.239 2.376 16.102 1.00 84.94 86 THR A C 1
ATOM 669 O O . THR A 1 86 ? -30.132 3.081 16.573 1.00 84.94 86 THR A O 1
ATOM 672 N N . ALA A 1 87 ? -29.415 1.654 15.000 1.00 66.31 87 ALA A N 1
ATOM 673 C CA . ALA A 1 87 ? -30.689 1.496 14.320 1.00 66.31 87 ALA A CA 1
ATOM 674 C C . ALA A 1 87 ? -31.704 0.803 15.254 1.00 66.31 87 ALA A C 1
ATOM 676 O O . ALA A 1 87 ? -31.764 -0.422 15.336 1.00 66.31 87 ALA A O 1
ATOM 677 N N . GLY A 1 88 ? -32.512 1.592 15.970 1.00 63.31 88 GLY A N 1
ATOM 678 C CA . GLY A 1 88 ? -33.731 1.119 16.641 1.00 63.31 88 GLY A CA 1
ATOM 679 C C . GLY A 1 88 ? -33.801 1.272 18.163 1.00 63.31 88 GLY A C 1
ATOM 680 O O . GLY A 1 88 ? -34.866 1.034 18.730 1.00 63.31 88 GLY A O 1
ATOM 681 N N . ALA A 1 89 ? -32.739 1.709 18.841 1.00 57.25 89 ALA A N 1
ATOM 682 C CA . ALA A 1 89 ? -32.827 2.097 20.249 1.00 57.25 89 ALA A CA 1
ATOM 683 C C . ALA A 1 89 ? -33.143 3.594 20.305 1.00 57.25 89 ALA A C 1
ATOM 685 O O . ALA A 1 89 ? -32.286 4.403 19.988 1.00 57.25 89 ALA A O 1
ATOM 686 N N . GLY A 1 90 ? -34.370 3.982 20.662 1.00 60.59 90 GLY A N 1
ATOM 687 C CA . GLY A 1 90 ? -34.858 5.376 20.638 1.00 60.59 90 GLY A CA 1
ATOM 688 C C . GLY A 1 90 ? -34.108 6.406 21.507 1.00 60.59 90 GLY A C 1
ATOM 689 O O . GLY A 1 90 ? -34.631 7.494 21.722 1.00 60.59 90 GLY A O 1
ATOM 690 N N . ALA A 1 91 ? -32.917 6.081 22.012 1.00 65.94 91 ALA A N 1
ATOM 691 C CA . ALA A 1 91 ? -31.982 7.000 22.637 1.00 65.94 91 ALA A CA 1
ATOM 692 C C . ALA A 1 91 ? -30.679 7.013 21.825 1.00 65.94 91 ALA A C 1
ATOM 694 O O . ALA A 1 91 ? -30.044 5.976 21.647 1.00 65.94 91 ALA A O 1
ATOM 695 N N . GLU A 1 92 ? -30.284 8.192 21.352 1.00 73.44 92 GLU A N 1
ATOM 696 C CA . GLU A 1 92 ? -29.018 8.418 20.659 1.00 73.44 92 GLU A CA 1
ATOM 697 C C . GLU A 1 92 ? -27.861 8.098 21.620 1.00 73.44 92 GLU A C 1
ATOM 699 O O . GLU A 1 92 ? -27.633 8.810 22.600 1.00 73.44 92 GLU A O 1
ATOM 704 N N . VAL A 1 93 ? -27.165 6.979 21.400 1.00 77.81 93 VAL A N 1
ATOM 705 C CA . VAL A 1 93 ? -26.000 6.625 22.216 1.00 77.81 93 VAL A CA 1
ATOM 706 C C . VAL A 1 93 ? -24.787 7.353 21.636 1.00 77.81 93 VAL A C 1
ATOM 708 O O . VAL A 1 93 ? -24.353 7.011 20.531 1.00 77.81 93 VAL A O 1
ATOM 711 N N . PRO A 1 94 ? -24.198 8.332 22.348 1.00 83.62 94 PRO A N 1
ATOM 712 C CA . PRO A 1 94 ? -23.063 9.072 21.823 1.00 83.62 94 PRO A CA 1
ATOM 713 C C . PRO A 1 94 ? -21.892 8.124 21.572 1.00 83.62 94 PRO A C 1
ATOM 715 O O . PRO A 1 94 ? -21.577 7.254 22.388 1.00 83.62 94 PRO A O 1
ATOM 718 N N . PHE A 1 95 ? -21.237 8.304 20.431 1.00 84.50 95 PHE A N 1
ATOM 719 C CA . PHE A 1 95 ? -20.018 7.583 20.112 1.00 84.50 95 PHE A CA 1
ATOM 720 C C . PHE A 1 95 ? -18.894 7.990 21.074 1.00 84.50 95 PHE A C 1
ATOM 722 O O . PHE A 1 95 ? -18.513 9.159 21.138 1.00 84.50 95 PHE A O 1
ATOM 729 N N . THR A 1 96 ? -18.336 7.018 21.798 1.00 86.06 96 THR A N 1
ATOM 730 C CA . THR A 1 96 ? -17.131 7.200 22.617 1.00 86.06 96 THR A CA 1
ATOM 731 C C . THR A 1 96 ? -16.161 6.036 22.394 1.00 86.06 96 THR A C 1
ATOM 733 O O . THR A 1 96 ? -16.607 4.891 22.248 1.00 86.06 96 THR A O 1
ATOM 736 N N . PRO A 1 97 ? -14.833 6.274 22.382 1.00 78.94 97 PRO A N 1
ATOM 737 C CA . PRO A 1 97 ? -13.842 5.197 22.310 1.00 78.94 97 PRO A CA 1
ATOM 738 C C . PRO A 1 97 ? -14.040 4.136 23.402 1.00 78.94 97 PRO A C 1
ATOM 740 O O . PRO A 1 97 ? -13.933 2.938 23.142 1.00 78.94 97 PRO A O 1
ATOM 743 N N . GLU A 1 98 ? -14.395 4.563 24.614 1.00 83.56 98 GLU A N 1
ATOM 744 C CA . GLU A 1 98 ? -14.695 3.692 25.748 1.00 83.56 98 GLU A CA 1
ATOM 745 C C . GLU A 1 98 ? -15.940 2.836 25.495 1.00 83.56 98 GLU A C 1
ATOM 747 O O . GLU A 1 98 ? -15.954 1.662 25.861 1.00 83.56 98 GLU A O 1
ATOM 752 N N . GLY A 1 99 ? -16.964 3.387 24.836 1.00 86.62 99 GLY A N 1
ATOM 753 C CA . GLY A 1 99 ? -18.164 2.656 24.431 1.00 86.62 99 GLY A CA 1
ATOM 754 C C . GLY A 1 99 ? -17.853 1.541 23.433 1.00 86.62 99 GLY A C 1
ATOM 755 O O . GLY A 1 99 ? -18.320 0.414 23.608 1.00 86.62 99 GLY A O 1
ATOM 756 N N . VAL A 1 100 ? -16.996 1.815 22.444 1.00 85.50 100 VAL A N 1
ATOM 757 C CA . VAL A 1 100 ? -16.524 0.804 21.481 1.00 85.50 100 VAL A CA 1
ATOM 758 C C . VAL A 1 100 ? -15.704 -0.280 22.178 1.00 85.50 100 VAL A C 1
ATOM 760 O O . VAL A 1 100 ? -15.912 -1.468 21.929 1.00 85.50 100 VAL A O 1
ATOM 763 N N . LEU A 1 101 ? -14.804 0.106 23.086 1.00 85.88 101 LEU A N 1
ATOM 764 C CA . LEU A 1 101 ? -14.016 -0.853 23.859 1.00 85.88 101 LEU A CA 1
ATOM 765 C C . LEU A 1 101 ? -14.895 -1.728 24.739 1.00 85.88 101 LEU A C 1
ATOM 767 O O . LEU A 1 101 ? -14.720 -2.943 24.768 1.00 85.88 101 LEU A O 1
ATOM 771 N N . ASN A 1 102 ? -15.865 -1.129 25.425 1.00 89.31 102 ASN A N 1
ATOM 772 C CA . ASN A 1 102 ? -16.805 -1.868 26.248 1.00 89.31 102 ASN A CA 1
ATOM 773 C C . ASN A 1 102 ? -17.638 -2.840 25.402 1.00 89.31 102 ASN A C 1
ATOM 775 O O . ASN A 1 102 ? -17.782 -3.999 25.780 1.00 89.31 102 ASN A O 1
ATOM 779 N N . LEU A 1 103 ? -18.100 -2.416 24.219 1.00 87.75 103 LEU A N 1
ATOM 780 C CA . LEU A 1 103 ? -18.782 -3.297 23.270 1.00 87.75 103 LEU A CA 1
ATOM 781 C C . LEU A 1 103 ? -17.901 -4.495 22.891 1.00 87.75 103 LEU A C 1
ATOM 783 O O . LEU A 1 103 ? -18.368 -5.627 22.951 1.00 87.75 103 LEU A O 1
ATOM 787 N N . MET A 1 104 ? -16.628 -4.275 22.554 1.00 90.19 104 MET A N 1
ATOM 788 C CA . MET A 1 104 ? -15.703 -5.360 22.201 1.00 90.19 104 MET A CA 1
ATOM 789 C C . MET A 1 104 ? -15.351 -6.261 23.388 1.00 90.19 104 MET A C 1
ATOM 791 O O . MET A 1 104 ? -15.160 -7.458 23.199 1.00 90.19 104 MET A O 1
ATOM 795 N N . ARG A 1 105 ? -15.287 -5.725 24.610 1.00 87.88 105 ARG A N 1
ATOM 796 C CA . ARG A 1 105 ? -15.078 -6.527 25.825 1.00 87.88 105 ARG A CA 1
ATOM 797 C C . ARG A 1 105 ? -16.287 -7.407 26.125 1.00 87.88 105 ARG A C 1
ATOM 799 O O . ARG A 1 105 ? -16.127 -8.596 26.379 1.00 87.88 105 ARG A O 1
ATOM 806 N N . CYS A 1 106 ? -17.491 -6.839 26.072 1.00 89.75 106 CYS A N 1
ATOM 807 C CA . CYS A 1 106 ? -18.733 -7.570 26.319 1.00 89.75 106 CYS A CA 1
ATOM 808 C C . CYS A 1 106 ? -19.068 -8.550 25.190 1.00 89.75 106 CYS A C 1
ATOM 810 O O . CYS A 1 106 ? -19.671 -9.589 25.439 1.00 89.75 106 CYS A O 1
ATOM 812 N N . GLN A 1 107 ? -18.691 -8.223 23.953 1.00 91.50 107 GLN A N 1
ATOM 813 C CA . GLN A 1 107 ? -18.961 -9.015 22.757 1.00 91.50 107 GLN A CA 1
ATOM 814 C C . GLN A 1 107 ? -17.669 -9.189 21.931 1.00 91.50 107 GLN A C 1
ATOM 816 O O . GLN A 1 107 ? -17.506 -8.548 20.888 1.00 91.50 107 GLN A O 1
ATOM 821 N N . PRO A 1 108 ? -16.744 -10.083 22.344 1.00 89.50 108 PRO A N 1
ATOM 822 C CA . PRO A 1 108 ? -15.439 -10.253 21.688 1.00 89.50 108 PRO A CA 1
ATOM 823 C C . PRO A 1 108 ? -15.506 -10.595 20.196 1.00 89.50 108 PRO A C 1
ATOM 825 O O . PRO A 1 108 ? -14.581 -10.305 19.443 1.00 89.50 108 PRO A O 1
ATOM 828 N N . TRP A 1 109 ? -16.611 -11.184 19.743 1.00 90.69 109 TRP A N 1
ATOM 829 C CA . TRP A 1 109 ? -16.843 -11.520 18.339 1.00 90.69 109 TRP A CA 1
ATOM 830 C C . TRP A 1 109 ? -17.100 -10.287 17.451 1.00 90.69 109 TRP A C 1
ATOM 832 O O . TRP A 1 109 ? -16.914 -10.373 16.236 1.00 90.69 109 TRP A O 1
ATOM 842 N N . VAL A 1 110 ? -17.479 -9.133 18.021 1.00 89.31 110 VAL A N 1
ATOM 843 C CA . VAL A 1 110 ? -17.619 -7.865 17.275 1.00 89.31 110 VAL A CA 1
ATOM 844 C C . VAL A 1 110 ? -16.268 -7.459 16.700 1.00 89.31 110 VAL A C 1
ATOM 846 O O . VAL A 1 110 ? -16.173 -7.100 15.528 1.00 89.31 110 VAL A O 1
ATOM 849 N N . ARG A 1 111 ? -15.200 -7.612 17.494 1.00 88.94 111 ARG A N 1
ATOM 850 C CA . ARG A 1 111 ? -13.819 -7.395 17.049 1.00 88.94 111 ARG A CA 1
ATOM 851 C C . ARG A 1 111 ? -13.494 -8.252 15.828 1.00 88.94 111 ARG A C 1
ATOM 853 O O . ARG A 1 111 ? -12.945 -7.736 14.863 1.00 88.94 111 ARG A O 1
ATOM 860 N N . THR A 1 112 ? -13.865 -9.533 15.842 1.00 86.88 112 THR A N 1
ATOM 861 C CA . THR A 1 112 ? -13.634 -10.448 14.713 1.00 86.88 112 THR A CA 1
ATOM 862 C C . THR A 1 112 ? -14.356 -9.993 13.447 1.00 86.88 112 THR A C 1
ATOM 864 O O . THR A 1 112 ? -13.781 -10.073 12.370 1.00 86.88 112 THR A O 1
ATOM 867 N N . GLN A 1 113 ? -15.580 -9.470 13.550 1.00 88.44 113 GLN A N 1
ATOM 868 C CA . GLN A 1 113 ? -16.298 -8.940 12.384 1.00 88.44 113 GLN A CA 1
ATOM 869 C C . GLN A 1 113 ? -15.663 -7.681 11.817 1.00 88.44 113 GLN A C 1
ATOM 871 O O . GLN A 1 113 ? -15.560 -7.558 10.596 1.00 88.44 113 GLN A O 1
ATOM 876 N N . VAL A 1 114 ? -15.216 -6.773 12.688 1.00 86.12 114 VAL A N 1
ATOM 877 C CA . VAL A 1 114 ? -14.490 -5.582 12.249 1.00 86.12 114 VAL A CA 1
ATOM 878 C C . VAL A 1 114 ? -13.203 -5.998 11.545 1.00 86.12 114 VAL A C 1
ATOM 880 O O . VAL A 1 114 ? -12.999 -5.618 10.399 1.00 86.12 114 VAL A O 1
ATOM 883 N N . LEU A 1 115 ? -12.391 -6.852 12.172 1.00 82.38 115 LEU A N 1
ATOM 884 C CA . LEU A 1 115 ? -11.156 -7.365 11.577 1.00 82.38 115 LEU A CA 1
ATOM 885 C C . LEU A 1 115 ? -11.406 -8.063 10.240 1.00 82.38 115 LEU A C 1
ATOM 887 O O . LEU A 1 115 ? -10.755 -7.717 9.269 1.00 82.38 115 LEU A O 1
ATOM 891 N N . HIS A 1 116 ? -12.390 -8.956 10.144 1.00 82.69 116 HIS A N 1
ATOM 892 C CA . HIS A 1 116 ? -12.718 -9.650 8.896 1.00 82.69 116 HIS A CA 1
ATOM 893 C C . HIS A 1 116 ? -13.156 -8.682 7.784 1.00 82.69 116 HIS A C 1
ATOM 895 O O . HIS A 1 116 ? -12.794 -8.839 6.618 1.00 82.69 116 HIS A O 1
ATOM 901 N N . LYS A 1 117 ? -13.934 -7.645 8.121 1.00 82.44 117 LYS A N 1
ATOM 902 C CA . LYS A 1 117 ? -14.294 -6.605 7.148 1.00 82.44 117 LYS A CA 1
ATOM 903 C C . LYS A 1 117 ? -13.080 -5.794 6.705 1.00 82.44 117 LYS A C 1
ATOM 905 O O . LYS A 1 117 ? -12.991 -5.468 5.525 1.00 82.44 117 LYS A O 1
ATOM 910 N N . LEU A 1 118 ? -12.149 -5.515 7.613 1.00 77.88 118 LEU A N 1
ATOM 911 C CA . LEU A 1 118 ? -10.902 -4.814 7.313 1.00 77.88 118 LEU A CA 1
ATOM 912 C C . LEU A 1 118 ? -9.904 -5.683 6.531 1.00 77.88 118 LEU A C 1
ATOM 914 O O . LEU A 1 118 ? -9.233 -5.172 5.639 1.00 77.88 118 LEU A O 1
ATOM 918 N N . GLU A 1 119 ? -9.843 -6.990 6.791 1.00 76.12 119 GLU A N 1
ATOM 919 C CA . GLU A 1 119 ? -9.046 -7.961 6.028 1.00 76.12 119 GLU A CA 1
ATOM 920 C C . GLU A 1 119 ? -9.448 -7.966 4.554 1.00 76.12 119 GLU A C 1
ATOM 922 O O . GLU A 1 119 ? -8.581 -7.969 3.683 1.00 76.12 119 GLU A O 1
ATOM 927 N N . GLY A 1 120 ? -10.750 -7.873 4.260 1.00 74.88 120 GLY A N 1
ATOM 928 C CA . GLY A 1 120 ? -11.234 -7.723 2.887 1.00 74.88 120 GLY A CA 1
ATOM 929 C C . GLY A 1 120 ? -10.695 -6.464 2.196 1.00 74.88 120 GLY A C 1
ATOM 930 O O . GLY A 1 120 ? -10.433 -6.483 0.994 1.00 74.88 120 GLY A O 1
ATOM 931 N N . VAL A 1 121 ? -10.466 -5.385 2.948 1.00 71.31 121 VAL A N 1
ATOM 932 C CA . VAL A 1 121 ? -9.913 -4.139 2.402 1.00 71.31 121 VAL A CA 1
ATOM 933 C C . VAL A 1 121 ? -8.405 -4.228 2.214 1.00 71.31 121 VAL A C 1
ATOM 935 O O . VAL A 1 121 ? -7.902 -3.780 1.187 1.00 71.31 121 VAL A O 1
ATOM 938 N N . ASP A 1 122 ? -7.680 -4.848 3.147 1.00 75.12 122 ASP A N 1
ATOM 939 C CA . ASP A 1 122 ? -6.250 -5.118 2.968 1.00 75.12 122 ASP A CA 1
ATOM 940 C C . ASP A 1 122 ? -6.017 -6.050 1.771 1.00 75.12 122 ASP A C 1
ATOM 942 O O . ASP A 1 122 ? -5.151 -5.787 0.939 1.00 75.12 122 ASP A O 1
ATOM 946 N N . GLN A 1 123 ? -6.838 -7.092 1.608 1.00 76.50 123 GLN A N 1
ATOM 947 C CA . GLN A 1 123 ? -6.787 -7.968 0.439 1.00 76.50 123 GLN A CA 1
ATOM 948 C C . GLN A 1 123 ? -7.076 -7.200 -0.855 1.00 76.50 123 GLN A C 1
ATOM 950 O O . GLN A 1 123 ? -6.358 -7.378 -1.842 1.00 76.50 123 GLN A O 1
ATOM 955 N N . PHE A 1 124 ? -8.080 -6.320 -0.847 1.00 74.88 124 PHE A N 1
ATOM 956 C CA . PHE A 1 124 ? -8.390 -5.462 -1.986 1.00 74.88 124 PHE A CA 1
ATOM 957 C C . PHE A 1 124 ? -7.216 -4.538 -2.338 1.00 74.88 124 PHE A C 1
ATOM 959 O O . PHE A 1 124 ? -6.787 -4.509 -3.492 1.00 74.88 124 PHE A O 1
ATOM 966 N N . PHE A 1 125 ? -6.632 -3.844 -1.354 1.00 83.62 125 PHE A N 1
ATOM 967 C CA . PHE A 1 125 ? -5.455 -3.003 -1.573 1.00 83.62 125 PHE A CA 1
ATOM 968 C C . PHE A 1 125 ? -4.282 -3.821 -2.117 1.00 83.62 125 PHE A C 1
ATOM 970 O O . PHE A 1 125 ? -3.670 -3.423 -3.103 1.00 83.62 125 PHE A O 1
ATOM 977 N N . ARG A 1 126 ? -3.985 -4.993 -1.538 1.00 86.94 126 ARG A N 1
ATOM 978 C CA . ARG A 1 126 ? -2.914 -5.882 -2.020 1.00 86.94 126 ARG A CA 1
ATOM 979 C C . ARG A 1 126 ? -3.140 -6.333 -3.456 1.00 86.94 126 ARG A C 1
ATOM 981 O O . ARG A 1 126 ? -2.182 -6.402 -4.222 1.00 86.94 126 ARG A O 1
ATOM 988 N N . GLN A 1 127 ? -4.383 -6.623 -3.832 1.00 88.19 127 GLN A N 1
ATOM 989 C CA . GLN A 1 127 ? -4.728 -6.966 -5.206 1.00 88.19 127 GLN A CA 1
ATOM 990 C C . GLN A 1 127 ? -4.454 -5.788 -6.149 1.00 88.19 127 GLN A C 1
ATOM 992 O O . GLN A 1 127 ? -3.784 -5.975 -7.164 1.00 88.19 127 GLN A O 1
ATOM 997 N N . GLN A 1 128 ? -4.903 -4.580 -5.796 1.00 87.94 128 GLN A N 1
ATOM 998 C CA . GLN A 1 128 ? -4.628 -3.367 -6.576 1.00 87.94 128 GLN A CA 1
ATOM 999 C C . GLN A 1 128 ? -3.118 -3.080 -6.659 1.00 87.94 128 GLN A C 1
ATOM 1001 O O . GLN A 1 128 ? -2.597 -2.791 -7.732 1.00 87.94 128 GLN A O 1
ATOM 1006 N N . ALA A 1 129 ? -2.389 -3.222 -5.551 1.00 93.50 129 ALA A N 1
ATOM 1007 C CA . ALA A 1 129 ? -0.945 -3.022 -5.481 1.00 93.50 129 ALA A CA 1
ATOM 1008 C C . ALA A 1 129 ? -0.195 -4.026 -6.368 1.00 93.50 129 ALA A C 1
ATOM 1010 O O . ALA A 1 129 ? 0.709 -3.649 -7.111 1.00 93.50 129 ALA A O 1
ATOM 1011 N N . SER A 1 130 ? -0.607 -5.297 -6.348 1.00 96.06 130 SER 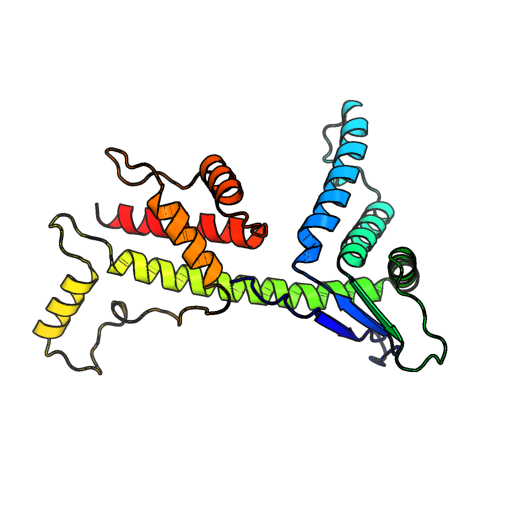A N 1
ATOM 1012 C CA . SER A 1 130 ? -0.046 -6.330 -7.218 1.00 96.06 130 SER A CA 1
ATOM 1013 C C . SER A 1 130 ? -0.319 -6.047 -8.697 1.00 96.06 130 SER A C 1
ATOM 1015 O O . SER A 1 130 ? 0.578 -6.254 -9.512 1.00 96.06 130 SER A O 1
ATOM 1017 N N . GLN A 1 131 ? -1.516 -5.562 -9.046 1.00 94.75 131 GLN A N 1
ATOM 1018 C CA . GLN A 1 131 ? -1.834 -5.121 -10.409 1.00 94.75 131 GLN A CA 1
ATOM 1019 C C . GLN A 1 131 ? -0.946 -3.944 -10.826 1.00 94.75 131 GLN A C 1
ATOM 1021 O O . GLN A 1 131 ? -0.366 -3.973 -11.909 1.00 94.75 131 GLN A O 1
ATOM 1026 N N . LEU A 1 132 ? -0.755 -2.950 -9.949 1.00 97.19 132 LEU A N 1
ATOM 1027 C CA . LEU A 1 132 ? 0.097 -1.798 -10.249 1.00 97.19 132 LEU A CA 1
ATOM 1028 C C . LEU A 1 132 ? 1.541 -2.227 -10.509 1.00 97.19 132 LEU A C 1
ATOM 1030 O O . LEU A 1 132 ? 2.145 -1.763 -11.470 1.00 97.19 132 LEU A O 1
ATOM 1034 N N . ILE A 1 133 ? 2.087 -3.122 -9.683 1.00 98.25 133 ILE A N 1
ATOM 1035 C CA . ILE A 1 133 ? 3.451 -3.634 -9.852 1.00 98.25 133 ILE A CA 1
ATOM 1036 C C . ILE A 1 133 ? 3.581 -4.398 -11.174 1.00 98.25 133 ILE A C 1
ATOM 1038 O O . ILE A 1 133 ? 4.520 -4.138 -11.920 1.00 98.25 133 ILE A O 1
ATOM 1042 N N . ALA A 1 134 ? 2.639 -5.290 -11.499 1.00 96.81 134 ALA A N 1
ATOM 1043 C CA . ALA A 1 134 ? 2.676 -6.055 -12.748 1.00 96.81 134 ALA A CA 1
ATOM 1044 C C . ALA A 1 134 ? 2.587 -5.147 -13.987 1.00 96.81 134 ALA A C 1
ATOM 1046 O O . ALA A 1 134 ? 3.338 -5.319 -14.950 1.00 96.81 134 ALA A O 1
ATOM 1047 N N . TRP A 1 135 ? 1.702 -4.147 -13.951 1.00 97.56 135 TRP A N 1
ATOM 1048 C CA . TRP A 1 135 ? 1.614 -3.127 -14.992 1.00 97.56 135 TRP A CA 1
ATOM 1049 C C . TRP A 1 135 ? 2.909 -2.305 -15.093 1.00 97.56 135 TRP A C 1
ATOM 1051 O O . TRP A 1 135 ? 3.415 -2.083 -16.193 1.00 97.56 135 TRP A O 1
ATOM 1061 N N . ALA A 1 136 ? 3.481 -1.890 -13.959 1.00 97.88 136 ALA A N 1
ATOM 1062 C CA . ALA A 1 136 ? 4.692 -1.076 -13.907 1.00 97.88 136 ALA A CA 1
ATOM 1063 C C . ALA A 1 136 ? 5.924 -1.831 -14.418 1.00 97.88 136 ALA A C 1
ATOM 1065 O O . ALA A 1 136 ? 6.697 -1.273 -15.190 1.00 97.88 136 ALA A O 1
ATOM 1066 N N . GLU A 1 137 ? 6.098 -3.103 -14.050 1.00 96.38 137 GLU A N 1
ATOM 1067 C CA . GLU A 1 137 ? 7.180 -3.950 -14.563 1.00 96.38 137 GLU A CA 1
ATOM 1068 C C . GLU A 1 137 ? 7.133 -4.059 -16.089 1.00 96.38 137 GLU A C 1
ATOM 1070 O O . GLU A 1 137 ? 8.161 -3.904 -16.751 1.00 96.38 137 GLU A O 1
ATOM 1075 N N . HIS A 1 138 ? 5.938 -4.259 -16.654 1.00 95.56 138 HIS A N 1
ATOM 1076 C CA . HIS A 1 138 ? 5.732 -4.239 -18.101 1.00 95.56 138 HIS A CA 1
ATOM 1077 C C . HIS A 1 138 ? 6.075 -2.873 -18.702 1.00 95.56 138 HIS A C 1
ATOM 1079 O O . HIS A 1 138 ? 6.846 -2.797 -19.659 1.00 95.56 138 HIS A O 1
ATOM 1085 N N . HIS A 1 139 ? 5.565 -1.790 -18.111 1.00 96.19 139 HIS A N 1
ATOM 1086 C CA . HIS A 1 139 ? 5.818 -0.429 -18.574 1.00 96.19 139 HIS A CA 1
ATOM 1087 C C . HIS A 1 139 ? 7.318 -0.096 -18.586 1.00 96.19 139 HIS A C 1
ATOM 1089 O O . HIS A 1 139 ? 7.844 0.332 -19.612 1.00 96.19 139 HIS A O 1
ATOM 1095 N N . PHE A 1 140 ? 8.032 -0.355 -17.487 1.00 96.19 140 PHE A N 1
ATOM 1096 C CA . PHE A 1 140 ? 9.471 -0.108 -17.388 1.00 96.19 140 PHE A CA 1
ATOM 1097 C C . PHE A 1 140 ? 10.276 -0.969 -18.355 1.00 96.19 140 PHE A C 1
ATOM 1099 O O . PHE A 1 140 ? 11.223 -0.475 -18.961 1.00 96.19 140 PHE A O 1
ATOM 1106 N N . LEU A 1 141 ? 9.897 -2.237 -18.539 1.00 93.31 141 LEU A N 1
ATOM 1107 C CA . LEU A 1 141 ? 10.534 -3.106 -19.522 1.00 93.31 141 LEU A CA 1
ATOM 1108 C C . LEU A 1 141 ? 10.375 -2.543 -20.938 1.00 93.31 141 LEU A C 1
ATOM 1110 O O . LEU A 1 141 ? 11.347 -2.484 -21.686 1.00 93.31 141 LEU A O 1
ATOM 1114 N N . MET A 1 142 ? 9.174 -2.094 -21.301 1.00 94.44 142 MET A N 1
ATOM 1115 C CA . MET A 1 142 ? 8.898 -1.527 -22.623 1.00 94.44 142 MET A CA 1
ATOM 1116 C C . MET A 1 142 ? 9.652 -0.218 -22.885 1.00 94.44 142 MET A C 1
ATOM 1118 O O . MET A 1 142 ? 10.074 0.020 -24.020 1.00 94.44 142 MET A O 1
ATOM 1122 N N . GLU A 1 143 ? 9.844 0.604 -21.853 1.00 93.56 143 GLU A N 1
ATOM 1123 C CA . GLU A 1 143 ? 10.603 1.858 -21.939 1.00 93.56 143 GLU A CA 1
ATOM 1124 C C . GLU A 1 143 ? 12.119 1.671 -21.763 1.00 93.56 143 GLU A C 1
ATOM 1126 O O . GLU A 1 143 ? 12.886 2.599 -22.028 1.00 93.56 143 GLU A O 1
ATOM 1131 N N . SER A 1 144 ? 12.573 0.481 -21.359 1.00 91.00 144 SER A N 1
ATOM 1132 C CA . SER A 1 144 ? 14.000 0.185 -21.239 1.00 91.00 144 SER A CA 1
ATOM 1133 C C . SER A 1 144 ? 14.694 0.247 -22.601 1.00 91.00 144 SER A C 1
ATOM 1135 O O . SER A 1 144 ? 14.141 -0.149 -23.634 1.00 91.00 144 SER A O 1
ATOM 1137 N N . VAL A 1 145 ? 15.923 0.760 -22.599 1.00 89.94 145 VAL A N 1
ATOM 1138 C CA . VAL A 1 145 ? 16.792 0.805 -23.776 1.00 89.94 145 VAL A CA 1
ATOM 1139 C C . VAL A 1 145 ? 17.795 -0.337 -23.719 1.00 89.94 145 VAL A C 1
ATOM 1141 O O . VAL A 1 145 ? 18.327 -0.659 -22.659 1.00 89.94 145 VAL A O 1
ATOM 1144 N N . ASN A 1 146 ? 18.057 -0.953 -24.866 1.00 86.75 146 ASN A N 1
ATOM 1145 C CA . ASN A 1 146 ? 19.127 -1.937 -24.993 1.00 86.75 146 ASN A CA 1
ATOM 1146 C C . ASN A 1 146 ? 20.502 -1.256 -25.139 1.00 86.75 146 ASN A C 1
ATOM 1148 O O . ASN A 1 146 ? 20.613 -0.033 -25.237 1.00 86.75 146 ASN A O 1
ATOM 1152 N N . LYS A 1 147 ? 21.561 -2.065 -25.250 1.00 84.75 147 LYS A N 1
ATOM 1153 C CA . LYS A 1 147 ? 22.949 -1.613 -25.471 1.00 84.75 147 LYS A CA 1
ATOM 1154 C C . LYS A 1 147 ? 23.147 -0.723 -26.706 1.00 84.75 147 LYS A C 1
ATOM 1156 O O . LYS A 1 147 ? 24.115 0.026 -26.763 1.00 84.75 147 LYS A O 1
ATOM 1161 N N . ASN A 1 148 ? 22.234 -0.791 -27.675 1.00 87.19 148 ASN A N 1
ATOM 1162 C CA . ASN A 1 148 ? 22.262 0.014 -28.896 1.00 87.19 148 ASN A CA 1
ATOM 1163 C C . ASN A 1 148 ? 21.420 1.299 -28.773 1.00 87.19 148 ASN A C 1
ATOM 1165 O O . ASN A 1 148 ? 21.242 2.006 -29.761 1.00 87.19 148 ASN A O 1
ATOM 1169 N N . GLY A 1 149 ? 20.864 1.589 -27.591 1.00 88.56 149 GLY A N 1
ATOM 1170 C CA . GLY A 1 149 ? 20.021 2.758 -27.335 1.00 88.56 149 GLY A CA 1
ATOM 1171 C C . GLY A 1 149 ? 18.598 2.656 -27.895 1.00 88.56 149 GLY A C 1
ATOM 1172 O O . GLY A 1 149 ? 17.865 3.641 -27.865 1.00 88.56 149 GLY A O 1
ATOM 1173 N N . VAL A 1 150 ? 18.186 1.490 -28.401 1.00 90.00 150 VAL A N 1
ATOM 1174 C CA . VAL A 1 150 ? 16.838 1.275 -28.950 1.00 90.00 150 VAL A CA 1
ATOM 1175 C C . VAL A 1 150 ? 15.908 0.807 -27.835 1.00 90.00 150 VAL A C 1
ATOM 1177 O O . VAL A 1 150 ? 16.262 -0.105 -27.081 1.00 90.00 150 VAL A O 1
ATOM 1180 N N . ARG A 1 151 ? 14.715 1.407 -27.731 1.00 92.12 151 ARG A N 1
ATOM 1181 C CA . ARG A 1 151 ? 13.706 0.997 -26.745 1.00 92.12 151 ARG A CA 1
ATOM 1182 C C . ARG A 1 151 ? 13.144 -0.382 -27.078 1.00 92.12 151 ARG A C 1
ATOM 1184 O O . ARG A 1 151 ? 12.899 -0.698 -28.244 1.00 92.12 151 ARG A O 1
ATOM 1191 N N . MET A 1 152 ? 12.870 -1.179 -26.048 1.00 91.25 152 MET A N 1
ATOM 1192 C CA . MET A 1 152 ? 12.266 -2.508 -26.191 1.00 91.25 152 MET A CA 1
ATOM 1193 C C . MET A 1 152 ? 10.940 -2.454 -26.966 1.00 91.25 152 MET A C 1
ATOM 1195 O O . MET A 1 152 ? 10.713 -3.258 -27.872 1.00 91.25 152 MET A O 1
ATOM 1199 N N . ARG A 1 153 ? 10.096 -1.456 -26.672 1.00 93.12 153 ARG A N 1
ATOM 1200 C CA . ARG A 1 153 ? 8.841 -1.209 -27.395 1.00 93.12 153 ARG A CA 1
ATOM 1201 C C . ARG A 1 153 ? 9.059 -1.057 -28.901 1.00 93.12 153 ARG A C 1
ATOM 1203 O O . ARG A 1 153 ? 8.362 -1.705 -29.681 1.00 93.12 153 ARG A O 1
ATOM 1210 N N . ASP A 1 154 ? 10.016 -0.227 -29.305 1.00 93.06 154 ASP A N 1
ATOM 1211 C CA . ASP A 1 154 ? 10.277 0.079 -30.715 1.00 93.06 154 ASP A CA 1
ATOM 1212 C C . ASP A 1 154 ? 10.825 -1.144 -31.454 1.00 93.06 154 ASP A C 1
ATOM 1214 O O . ASP A 1 154 ? 10.440 -1.421 -32.594 1.00 93.06 154 ASP A O 1
ATOM 1218 N N . MET A 1 155 ? 11.676 -1.922 -30.780 1.00 90.75 155 MET A N 1
ATOM 1219 C CA . MET A 1 155 ? 12.202 -3.183 -31.297 1.00 90.75 155 MET A CA 1
ATOM 1220 C C . MET A 1 155 ? 11.073 -4.188 -31.564 1.00 90.75 155 MET A C 1
ATOM 1222 O O . MET A 1 155 ? 10.966 -4.707 -32.677 1.00 90.75 155 MET A O 1
ATOM 1226 N N . LEU A 1 156 ? 10.196 -4.420 -30.581 1.00 90.69 156 LEU A N 1
ATOM 1227 C CA . LEU A 1 156 ? 9.065 -5.344 -30.713 1.00 90.69 156 LEU A CA 1
ATOM 1228 C C . LEU A 1 156 ? 8.056 -4.875 -31.768 1.00 90.69 156 LEU A C 1
ATOM 1230 O O . LEU A 1 156 ? 7.554 -5.683 -32.547 1.00 90.69 156 LEU A O 1
ATOM 1234 N N . GLN A 1 157 ? 7.780 -3.571 -31.843 1.00 92.19 157 GLN A N 1
ATOM 1235 C CA . GLN A 1 157 ? 6.904 -3.014 -32.876 1.00 92.19 157 GLN A CA 1
ATOM 1236 C C . GLN A 1 157 ? 7.496 -3.166 -34.279 1.00 92.19 157 GLN A C 1
ATOM 1238 O O . GLN A 1 157 ? 6.764 -3.473 -35.219 1.00 92.19 157 GLN A O 1
ATOM 1243 N N . THR A 1 158 ? 8.805 -2.964 -34.434 1.00 91.50 158 THR A N 1
ATOM 1244 C CA . THR A 1 158 ? 9.494 -3.140 -35.719 1.00 91.50 158 THR A CA 1
ATOM 1245 C C . THR A 1 158 ? 9.466 -4.604 -36.152 1.00 91.50 158 THR A C 1
ATOM 1247 O O . THR A 1 158 ? 9.103 -4.886 -37.293 1.00 91.50 158 THR A O 1
ATOM 1250 N N . ALA A 1 159 ? 9.755 -5.534 -35.237 1.00 88.69 159 ALA A N 1
ATOM 1251 C CA . ALA A 1 159 ? 9.666 -6.970 -35.499 1.00 88.69 159 ALA A CA 1
ATOM 1252 C C . ALA A 1 159 ? 8.238 -7.395 -35.889 1.00 88.69 159 ALA A C 1
ATOM 1254 O O . ALA A 1 159 ? 8.045 -8.105 -36.872 1.00 88.69 159 ALA A O 1
ATOM 1255 N N . TRP A 1 160 ? 7.217 -6.899 -35.183 1.00 89.38 160 TRP A N 1
ATOM 1256 C CA . TRP A 1 160 ? 5.816 -7.177 -35.513 1.00 89.38 160 TRP A CA 1
ATOM 1257 C C . TRP A 1 160 ? 5.415 -6.648 -36.898 1.00 89.38 160 TRP A C 1
ATOM 1259 O O . TRP A 1 160 ? 4.762 -7.359 -37.663 1.00 89.38 160 TRP A O 1
ATOM 1269 N N . LYS A 1 161 ? 5.853 -5.436 -37.266 1.00 89.38 161 LYS A N 1
ATOM 1270 C CA . LYS A 1 161 ? 5.628 -4.881 -38.613 1.00 89.38 161 LYS A CA 1
ATOM 1271 C C . LYS A 1 161 ? 6.281 -5.737 -39.701 1.00 89.38 161 LYS A C 1
ATOM 1273 O O . LYS A 1 161 ? 5.670 -5.948 -40.743 1.00 89.38 161 LYS A O 1
ATOM 1278 N N . GLN A 1 162 ? 7.487 -6.254 -39.457 1.00 87.69 162 GLN A N 1
ATOM 1279 C CA . GLN A 1 162 ? 8.186 -7.139 -40.398 1.00 87.69 162 GLN A CA 1
ATOM 1280 C C . GLN A 1 162 ? 7.467 -8.482 -40.599 1.00 87.69 162 GLN A C 1
ATOM 1282 O O . GLN A 1 162 ? 7.550 -9.055 -41.681 1.00 87.69 162 GLN A O 1
ATOM 1287 N N . LEU A 1 163 ? 6.723 -8.955 -39.595 1.00 85.56 163 LEU A N 1
ATOM 1288 C CA . LEU A 1 163 ? 5.935 -10.193 -39.645 1.00 85.56 163 LEU A CA 1
ATOM 1289 C C . LEU A 1 163 ? 4.518 -10.016 -40.228 1.00 85.56 163 LEU A C 1
ATOM 1291 O O . LEU A 1 163 ? 3.728 -10.956 -40.199 1.00 85.56 163 LEU A O 1
ATOM 1295 N N . GLY A 1 164 ? 4.174 -8.837 -40.757 1.00 82.69 164 GLY A N 1
ATOM 1296 C CA . GLY A 1 164 ? 2.885 -8.595 -41.421 1.00 82.69 164 GLY A CA 1
ATOM 1297 C C . GLY A 1 164 ? 1.818 -7.892 -40.573 1.00 82.69 164 GLY A C 1
ATOM 1298 O O . GLY A 1 164 ? 0.740 -7.614 -41.087 1.00 82.69 164 GLY A O 1
ATOM 1299 N N . GLY A 1 165 ? 2.115 -7.533 -39.318 1.00 74.44 165 GLY A N 1
ATOM 1300 C CA . GLY A 1 165 ? 1.473 -6.404 -38.632 1.00 74.44 165 GLY A CA 1
ATOM 1301 C C . GLY A 1 165 ? -0.052 -6.440 -38.438 1.00 74.44 165 GLY A C 1
ATOM 1302 O O . GLY A 1 165 ? -0.670 -5.376 -38.398 1.00 74.44 165 GLY A O 1
ATOM 1303 N N . THR A 1 166 ? -0.684 -7.610 -38.317 1.00 77.31 166 THR A N 1
ATOM 1304 C CA . THR A 1 166 ? -2.127 -7.696 -38.024 1.00 77.31 166 THR A CA 1
ATOM 1305 C C . THR A 1 166 ? -2.406 -7.564 -36.526 1.00 77.31 166 THR A C 1
ATOM 1307 O O . THR A 1 166 ? -1.635 -8.033 -35.685 1.00 77.31 166 THR A O 1
ATOM 1310 N N . GLN A 1 167 ? -3.517 -6.909 -36.170 1.00 66.62 167 GLN A N 1
ATOM 1311 C CA . GLN A 1 167 ? -3.901 -6.655 -34.773 1.00 66.62 167 GLN A CA 1
ATOM 1312 C C . GLN A 1 167 ? -4.175 -7.951 -33.993 1.00 66.62 167 GLN A C 1
ATOM 1314 O O . GLN A 1 167 ? -3.890 -8.020 -32.801 1.00 66.62 167 GLN A O 1
ATOM 1319 N N . GLU A 1 168 ? -4.640 -8.989 -34.690 1.00 67.00 168 GLU A N 1
ATOM 1320 C CA . GLU A 1 168 ? -4.838 -10.349 -34.171 1.00 67.00 168 GLU A CA 1
ATOM 1321 C C . GLU A 1 168 ? -3.518 -11.049 -33.804 1.00 67.00 168 GLU A C 1
ATOM 1323 O O . GLU A 1 168 ? -3.506 -11.914 -32.934 1.00 67.00 168 GLU A O 1
ATOM 1328 N N . ALA A 1 169 ? -2.398 -10.650 -34.419 1.00 64.00 169 ALA A N 1
ATOM 1329 C CA . ALA A 1 169 ? -1.067 -11.217 -34.193 1.00 64.00 169 ALA A CA 1
ATOM 1330 C C . ALA A 1 169 ? -0.141 -10.287 -33.388 1.00 64.00 169 ALA A C 1
ATOM 1332 O O . ALA A 1 169 ? 1.081 -10.461 -33.408 1.00 64.00 169 ALA A O 1
ATOM 1333 N N . LYS A 1 170 ? -0.682 -9.260 -32.712 1.00 76.69 170 LYS A N 1
ATOM 1334 C CA . LYS A 1 170 ? 0.128 -8.373 -31.868 1.00 76.69 170 LYS A CA 1
ATOM 1335 C C . LYS A 1 170 ? 0.787 -9.207 -30.755 1.00 76.69 170 LYS A C 1
ATOM 1337 O O . LYS A 1 170 ? 0.064 -9.873 -30.017 1.00 76.69 170 LYS A O 1
ATOM 1342 N N . PRO A 1 171 ? 2.125 -9.163 -30.601 1.00 81.12 171 PRO A N 1
ATOM 1343 C CA . PRO A 1 171 ? 2.816 -9.895 -29.548 1.00 81.12 171 PRO A CA 1
ATOM 1344 C C . PRO A 1 171 ? 2.206 -9.607 -28.178 1.00 81.12 171 PRO A C 1
ATOM 1346 O O . PRO A 1 171 ? 1.987 -8.439 -27.840 1.00 81.12 171 PRO A O 1
ATOM 1349 N N . SER A 1 172 ? 1.976 -10.658 -27.385 1.00 82.50 172 SER A N 1
ATOM 1350 C CA . SER A 1 172 ? 1.480 -10.543 -26.007 1.00 82.50 172 SER A CA 1
ATOM 1351 C C . SER A 1 172 ? 2.335 -9.584 -25.183 1.00 82.50 172 SER A C 1
ATOM 1353 O O . SER A 1 172 ? 1.806 -8.813 -24.395 1.00 82.50 172 SER A O 1
ATOM 1355 N N . ASP A 1 173 ? 3.640 -9.538 -25.454 1.00 85.75 173 ASP A N 1
ATOM 1356 C CA . ASP A 1 173 ? 4.593 -8.666 -24.765 1.00 85.75 173 ASP A CA 1
ATOM 1357 C C . ASP A 1 173 ? 4.371 -7.168 -25.033 1.00 85.75 173 ASP A C 1
ATOM 1359 O O . ASP A 1 173 ? 4.824 -6.336 -24.255 1.00 85.75 173 ASP A O 1
ATOM 1363 N N . LEU A 1 174 ? 3.664 -6.778 -26.104 1.00 87.69 174 LEU A N 1
ATOM 1364 C CA . LEU A 1 174 ? 3.296 -5.376 -26.368 1.00 87.69 174 LEU A CA 1
ATOM 1365 C C . LEU A 1 174 ? 1.984 -4.957 -25.686 1.00 87.69 174 LEU A C 1
ATOM 1367 O O . LEU A 1 174 ? 1.600 -3.783 -25.772 1.00 87.69 174 LEU A O 1
ATOM 1371 N N . VAL A 1 175 ? 1.272 -5.899 -25.070 1.00 89.69 175 VAL A N 1
ATOM 1372 C CA . VAL A 1 175 ? 0.027 -5.660 -24.339 1.00 89.69 175 VAL A CA 1
ATOM 1373 C C . VAL A 1 175 ? 0.335 -5.748 -22.842 1.00 89.69 175 VAL A C 1
ATOM 1375 O O . VAL A 1 175 ? 0.948 -6.722 -22.412 1.00 89.69 175 VAL A O 1
ATOM 1378 N N . PRO A 1 176 ? -0.038 -4.741 -22.034 1.00 91.31 176 PRO A N 1
ATOM 1379 C CA . PRO A 1 176 ? 0.125 -4.830 -20.588 1.00 91.31 176 PRO A CA 1
ATOM 1380 C C . PRO A 1 176 ? -0.594 -6.066 -20.019 1.00 91.31 176 PRO A C 1
ATOM 1382 O O . PRO A 1 176 ? -1.684 -6.396 -20.487 1.00 91.31 176 PRO A O 1
ATOM 1385 N N . PRO A 1 177 ? -0.034 -6.738 -18.998 1.00 92.62 177 PRO A N 1
ATOM 1386 C CA . PRO A 1 177 ? -0.622 -7.957 -18.433 1.00 92.62 177 PRO A CA 1
ATOM 1387 C C . PRO A 1 177 ? -1.933 -7.705 -17.672 1.00 92.62 177 PRO A C 1
ATOM 1389 O O . PRO A 1 177 ? -2.692 -8.636 -17.415 1.00 92.62 177 PRO A O 1
ATOM 1392 N N . CYS A 1 178 ? -2.185 -6.458 -17.279 1.00 93.75 178 CYS A N 1
ATOM 1393 C CA . CYS A 1 178 ? -3.408 -6.011 -16.627 1.00 93.75 178 CYS A CA 1
ATOM 1394 C C . CYS A 1 178 ? -3.633 -4.521 -16.908 1.00 93.75 178 CYS A C 1
ATOM 1396 O O . CYS A 1 178 ? -2.708 -3.822 -17.332 1.00 93.75 178 CYS A O 1
ATOM 1398 N N . ASP A 1 179 ? -4.854 -4.045 -16.669 1.00 93.25 179 ASP A N 1
ATOM 1399 C CA . ASP A 1 179 ? -5.171 -2.620 -16.730 1.00 93.25 179 ASP A CA 1
ATOM 1400 C C . ASP A 1 179 ? -4.513 -1.852 -15.579 1.00 93.25 179 ASP A C 1
ATOM 1402 O O . ASP A 1 179 ? -4.217 -2.400 -14.515 1.00 93.25 179 ASP A O 1
ATOM 1406 N N . PHE A 1 180 ? -4.305 -0.552 -15.787 1.00 91.31 180 PHE A N 1
ATOM 1407 C CA . PHE A 1 180 ? -3.779 0.321 -14.747 1.00 91.31 180 PHE A CA 1
ATOM 1408 C C . PHE A 1 180 ? -4.806 0.475 -13.606 1.00 91.31 180 PHE A C 1
ATOM 1410 O O . PHE A 1 180 ? -5.934 0.913 -13.864 1.00 91.31 180 PHE A O 1
ATOM 1417 N N . PRO A 1 181 ? -4.449 0.183 -12.341 1.00 84.69 181 PRO A N 1
ATOM 1418 C CA . PRO A 1 181 ? -5.371 0.322 -11.218 1.00 84.69 181 PRO A CA 1
ATOM 1419 C C . PRO A 1 181 ? -5.565 1.801 -10.860 1.00 84.69 181 PRO A C 1
ATOM 1421 O O . PRO A 1 181 ? -4.769 2.397 -10.134 1.00 84.69 181 PRO A O 1
ATOM 1424 N N . ALA A 1 182 ? -6.651 2.402 -11.356 1.00 77.12 182 ALA A N 1
ATOM 1425 C CA . ALA A 1 182 ? -6.936 3.835 -11.211 1.00 77.12 182 ALA A CA 1
ATOM 1426 C C . ALA A 1 182 ? -6.925 4.332 -9.750 1.00 77.12 182 ALA A C 1
ATOM 1428 O O . ALA A 1 182 ? -6.533 5.468 -9.491 1.00 77.12 182 ALA A O 1
ATOM 1429 N N . LEU A 1 183 ? -7.292 3.473 -8.793 1.00 74.88 183 LEU A N 1
ATOM 1430 C CA . LEU A 1 183 ? -7.301 3.787 -7.359 1.00 74.88 183 LEU A CA 1
ATOM 1431 C C . LEU A 1 183 ? -5.908 4.030 -6.763 1.00 74.88 183 LEU A C 1
ATOM 1433 O O . LEU A 1 183 ? -5.808 4.623 -5.697 1.00 74.88 183 LEU A O 1
ATOM 1437 N N . LEU A 1 184 ? -4.843 3.578 -7.430 1.00 87.31 184 LEU A N 1
ATOM 1438 C CA . LEU A 1 184 ? -3.453 3.767 -6.999 1.00 87.31 184 LEU A CA 1
ATOM 1439 C C . LEU A 1 184 ? -2.689 4.735 -7.911 1.00 87.31 184 LEU A C 1
ATOM 1441 O O . LEU A 1 184 ? -1.456 4.776 -7.905 1.00 87.31 184 LEU A O 1
ATOM 1445 N N . HIS A 1 185 ? -3.415 5.537 -8.697 1.00 86.69 185 HIS A N 1
ATOM 1446 C CA . HIS A 1 185 ? -2.822 6.522 -9.596 1.00 86.69 185 HIS A CA 1
ATOM 1447 C C . HIS A 1 185 ? -1.962 7.554 -8.857 1.00 86.69 185 HIS A C 1
ATOM 1449 O O . HIS A 1 185 ? -0.898 7.937 -9.343 1.00 86.69 185 HIS A O 1
ATOM 1455 N N . HIS A 1 186 ? -2.379 7.980 -7.664 1.00 87.94 186 HIS A N 1
ATOM 1456 C CA . HIS A 1 186 ? -1.608 8.915 -6.845 1.00 87.94 186 HIS A CA 1
ATOM 1457 C C . HIS A 1 186 ? -0.273 8.315 -6.394 1.00 87.94 186 HIS A C 1
ATOM 1459 O O . HIS A 1 186 ? 0.747 8.987 -6.509 1.00 87.94 186 HIS A O 1
ATOM 1465 N N . VAL A 1 187 ? -0.242 7.0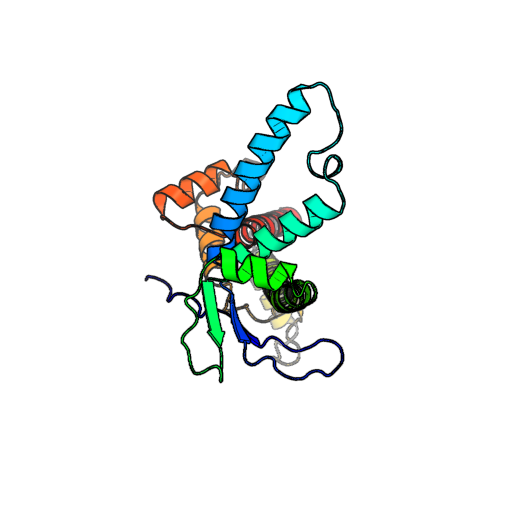37 -5.994 1.00 91.56 187 VAL A N 1
ATOM 1466 C CA . VAL A 1 187 ? 1.004 6.347 -5.612 1.00 91.56 187 VAL A CA 1
ATOM 1467 C C . VAL A 1 187 ? 1.974 6.273 -6.790 1.00 91.56 187 VAL A C 1
ATOM 1469 O O . VAL A 1 187 ? 3.172 6.498 -6.621 1.00 91.56 187 VAL A O 1
ATOM 1472 N N . TRP A 1 188 ? 1.467 6.014 -7.999 1.00 96.12 188 TRP A N 1
ATOM 1473 C CA . TRP A 1 188 ? 2.276 6.058 -9.218 1.00 96.12 188 TRP A CA 1
ATOM 1474 C C . TRP A 1 188 ? 2.865 7.451 -9.477 1.00 96.12 188 TRP A C 1
ATOM 1476 O O . TRP A 1 188 ? 4.053 7.565 -9.778 1.00 96.12 188 TRP A O 1
ATOM 1486 N N . ILE A 1 189 ? 2.067 8.515 -9.325 1.00 94.31 189 ILE A N 1
ATOM 1487 C CA . ILE A 1 189 ? 2.551 9.899 -9.449 1.00 94.31 189 ILE A CA 1
ATOM 1488 C C . ILE A 1 189 ? 3.649 10.180 -8.417 1.00 94.31 189 ILE A C 1
ATOM 1490 O O . ILE A 1 189 ? 4.692 10.723 -8.780 1.00 94.31 189 ILE A O 1
ATOM 1494 N N . TRP A 1 190 ? 3.446 9.797 -7.154 1.00 97.25 190 TRP A N 1
ATOM 1495 C CA . TRP A 1 190 ? 4.435 9.976 -6.088 1.00 97.25 190 TRP A CA 1
ATOM 1496 C C . TRP A 1 190 ? 5.740 9.243 -6.399 1.00 97.25 190 TRP A C 1
ATOM 1498 O O . TRP A 1 190 ? 6.821 9.827 -6.305 1.00 97.25 190 TRP A O 1
ATOM 1508 N N . PHE A 1 191 ? 5.645 7.990 -6.854 1.00 98.38 191 PHE A N 1
ATOM 1509 C CA . PHE A 1 191 ? 6.798 7.240 -7.341 1.00 98.38 191 PHE A CA 1
ATOM 1510 C C . PHE A 1 191 ? 7.499 7.975 -8.493 1.00 98.38 191 PHE A C 1
ATOM 1512 O O . PHE A 1 191 ? 8.716 8.135 -8.455 1.00 98.38 191 PHE A O 1
ATOM 1519 N N . ALA A 1 192 ? 6.764 8.461 -9.496 1.00 97.38 192 ALA A N 1
ATOM 1520 C CA . ALA A 1 192 ? 7.345 9.158 -10.641 1.00 97.38 192 ALA A CA 1
ATOM 1521 C C . ALA A 1 192 ? 8.068 10.453 -10.228 1.00 97.38 192 ALA A C 1
ATOM 1523 O O . ALA A 1 192 ? 9.156 10.727 -10.731 1.00 97.38 192 ALA A O 1
ATOM 1524 N N . GLN A 1 193 ? 7.503 11.215 -9.286 1.00 97.19 193 GLN A N 1
ATOM 1525 C CA . GLN A 1 193 ? 8.127 12.412 -8.715 1.00 97.19 193 GLN A CA 1
ATOM 1526 C C . GLN A 1 193 ? 9.437 12.074 -7.990 1.00 97.19 193 GLN A C 1
ATOM 1528 O O . GLN A 1 193 ? 10.474 12.653 -8.307 1.00 97.19 193 GLN A O 1
ATOM 1533 N N . LEU A 1 194 ? 9.417 11.099 -7.073 1.00 97.31 194 LEU A N 1
ATOM 1534 C CA . LEU A 1 194 ? 10.616 10.632 -6.363 1.00 97.31 194 LEU A CA 1
ATOM 1535 C C . LEU A 1 194 ? 11.668 10.074 -7.328 1.00 97.31 194 LEU A C 1
ATOM 1537 O O . LEU A 1 194 ? 12.866 10.324 -7.198 1.00 97.31 194 LEU A O 1
ATOM 1541 N N . SER A 1 195 ? 11.221 9.338 -8.343 1.00 96.62 195 SER A N 1
ATOM 1542 C CA . SER A 1 195 ? 12.098 8.729 -9.332 1.00 96.62 195 SER A CA 1
ATOM 1543 C C . SER A 1 195 ? 12.833 9.758 -10.189 1.00 96.62 195 SER A C 1
ATOM 1545 O O . SER A 1 195 ? 13.893 9.438 -10.719 1.00 96.62 195 SER A O 1
ATOM 1547 N N . GLN A 1 196 ? 12.302 10.973 -10.337 1.00 95.06 196 GLN A N 1
ATOM 1548 C CA . GLN A 1 196 ? 12.970 12.062 -11.055 1.00 95.06 196 GLN A CA 1
ATOM 1549 C C . GLN A 1 196 ? 14.058 12.743 -10.220 1.00 95.06 196 GLN A C 1
ATOM 1551 O O . GLN A 1 196 ? 14.979 13.321 -10.791 1.00 95.06 196 GLN A O 1
ATOM 1556 N N . THR A 1 197 ? 13.981 12.669 -8.888 1.00 93.44 197 THR A N 1
ATOM 1557 C CA . THR A 1 197 ? 14.949 13.319 -7.990 1.00 93.44 197 THR A CA 1
ATOM 1558 C C . THR A 1 197 ? 16.134 12.431 -7.617 1.00 93.44 197 THR A C 1
ATOM 1560 O O . THR A 1 197 ? 17.084 12.922 -7.011 1.00 93.44 197 THR A O 1
ATOM 1563 N N . ARG A 1 198 ? 16.088 11.135 -7.957 1.00 91.81 198 ARG A N 1
ATOM 1564 C CA . ARG A 1 198 ? 17.130 10.169 -7.587 1.00 91.81 198 ARG A CA 1
ATOM 1565 C C . ARG A 1 198 ? 18.483 10.510 -8.218 1.00 91.81 198 ARG A C 1
ATOM 1567 O O . ARG A 1 198 ? 18.571 10.983 -9.354 1.00 91.81 198 ARG A O 1
ATOM 1574 N N . GLY A 1 199 ? 19.552 10.170 -7.508 1.00 91.81 199 GLY A N 1
ATOM 1575 C CA . GLY A 1 199 ? 20.905 10.215 -8.055 1.00 91.81 199 GLY A CA 1
ATOM 1576 C C . GLY A 1 199 ? 21.132 9.187 -9.171 1.00 91.81 199 GLY A C 1
ATOM 1577 O O . GLY A 1 199 ? 20.503 8.127 -9.212 1.00 91.81 199 GLY A O 1
ATOM 1578 N N . TYR A 1 200 ? 22.085 9.484 -10.056 1.00 91.12 200 TYR A N 1
ATOM 1579 C CA . TYR A 1 200 ? 22.607 8.544 -11.048 1.00 91.12 200 TYR A CA 1
ATOM 1580 C C . TYR A 1 200 ? 24.086 8.284 -10.780 1.00 91.12 200 TYR A C 1
ATOM 1582 O O . TYR A 1 200 ? 24.881 9.208 -10.611 1.00 91.12 200 TYR A O 1
ATOM 1590 N N . THR A 1 201 ? 24.458 7.009 -10.757 1.00 89.19 201 THR A N 1
ATOM 1591 C CA . THR A 1 201 ? 25.847 6.563 -10.637 1.00 89.19 201 THR A CA 1
ATOM 1592 C C . THR A 1 201 ? 26.353 6.042 -11.980 1.00 89.19 201 THR A C 1
ATOM 1594 O O . THR A 1 201 ? 25.588 5.862 -12.927 1.00 89.19 201 THR A O 1
ATOM 1597 N N . LYS A 1 202 ? 27.650 5.715 -12.057 1.00 85.25 202 LYS A N 1
ATOM 1598 C CA . LYS A 1 202 ? 28.227 5.027 -13.227 1.00 85.25 202 LYS A CA 1
ATOM 1599 C C . LYS A 1 202 ? 27.568 3.671 -13.524 1.00 85.25 202 LYS A C 1
ATOM 1601 O O . LYS A 1 202 ? 27.710 3.176 -14.634 1.00 85.25 202 LYS A O 1
ATOM 1606 N N . PHE A 1 203 ? 26.867 3.090 -12.550 1.00 85.00 203 PHE A N 1
ATOM 1607 C CA . PHE A 1 203 ? 26.175 1.805 -12.660 1.00 85.00 203 PHE A CA 1
ATOM 1608 C C . PHE A 1 203 ? 24.653 1.959 -12.802 1.00 85.00 203 PHE A C 1
ATOM 1610 O O . PHE A 1 203 ? 23.924 0.983 -12.657 1.00 85.00 203 PHE A O 1
ATOM 1617 N N . GLY A 1 204 ? 24.172 3.174 -13.083 1.00 89.25 204 GLY A N 1
ATOM 1618 C CA . GLY A 1 204 ? 22.755 3.462 -13.275 1.00 89.25 204 GLY A CA 1
ATOM 1619 C C . GLY A 1 204 ? 22.101 4.196 -12.097 1.00 89.25 204 GLY A C 1
ATOM 1620 O O . GLY A 1 204 ? 22.805 4.733 -11.229 1.00 89.25 204 GLY A O 1
ATOM 1621 N N . PRO A 1 205 ? 20.759 4.283 -12.100 1.00 93.56 205 PRO A N 1
ATOM 1622 C CA . PRO A 1 205 ? 19.994 5.014 -11.094 1.00 93.56 205 PRO A CA 1
ATOM 1623 C C . PRO A 1 205 ? 20.173 4.420 -9.694 1.00 93.56 205 PRO A C 1
ATOM 1625 O O . PRO A 1 205 ? 20.182 3.203 -9.516 1.00 93.56 205 PRO A O 1
ATOM 1628 N N . SER A 1 206 ? 20.281 5.287 -8.690 1.00 95.62 206 SER A N 1
ATOM 1629 C CA . SER A 1 206 ? 20.285 4.875 -7.286 1.00 95.62 206 SER A CA 1
ATOM 1630 C C . SER A 1 206 ? 18.874 4.476 -6.815 1.00 95.62 206 SER A C 1
ATOM 1632 O O . SER A 1 206 ? 17.886 5.023 -7.323 1.00 95.62 206 SER A O 1
ATOM 1634 N N . PRO A 1 207 ? 18.757 3.541 -5.850 1.00 97.06 207 PRO A N 1
ATOM 1635 C CA . PRO A 1 207 ? 17.486 3.250 -5.191 1.00 97.06 207 PRO A CA 1
ATOM 1636 C C . PRO A 1 207 ? 16.942 4.464 -4.443 1.00 97.06 207 PRO A C 1
ATOM 1638 O O . PRO A 1 207 ? 17.725 5.237 -3.889 1.00 97.06 207 PRO A O 1
ATOM 1641 N N . ILE A 1 208 ? 15.616 4.584 -4.383 1.00 97.44 208 ILE A N 1
ATOM 1642 C CA . ILE A 1 208 ? 14.952 5.603 -3.567 1.00 97.44 208 ILE A CA 1
ATOM 1643 C C . ILE A 1 208 ? 15.168 5.268 -2.087 1.00 97.44 208 ILE A C 1
ATOM 1645 O O . ILE A 1 208 ? 14.872 4.172 -1.610 1.00 97.44 208 ILE A O 1
ATOM 1649 N N . THR A 1 209 ? 15.675 6.240 -1.342 1.00 96.25 209 THR A N 1
ATOM 1650 C CA . THR A 1 209 ? 16.001 6.126 0.079 1.00 96.25 209 THR A CA 1
ATOM 1651 C C . THR A 1 209 ? 14.907 6.710 0.970 1.00 96.25 209 THR A C 1
ATOM 1653 O O . THR A 1 209 ? 14.158 7.612 0.591 1.00 96.25 209 THR A O 1
ATOM 1656 N N . TRP A 1 210 ? 14.867 6.269 2.230 1.00 95.56 210 TRP A N 1
ATOM 1657 C CA . TRP A 1 210 ? 13.997 6.867 3.250 1.00 95.56 210 TRP A CA 1
ATOM 1658 C C . TRP A 1 210 ? 14.255 8.364 3.464 1.00 95.56 210 TRP A C 1
ATOM 1660 O O . TRP A 1 210 ? 13.331 9.109 3.790 1.00 95.56 210 TRP A O 1
ATOM 1670 N N . THR A 1 211 ? 15.494 8.818 3.267 1.00 95.81 211 THR A N 1
ATOM 1671 C CA . THR A 1 211 ? 15.859 10.235 3.362 1.00 95.81 211 THR A CA 1
ATOM 1672 C C . THR A 1 211 ? 15.214 11.050 2.244 1.00 95.81 211 THR A C 1
ATOM 1674 O O . THR A 1 211 ? 14.661 12.113 2.524 1.00 95.81 211 THR A O 1
ATOM 1677 N N . GLU A 1 212 ? 15.218 10.545 1.008 1.00 96.38 212 GLU A N 1
ATOM 1678 C CA . GLU A 1 212 ? 14.542 11.183 -0.130 1.00 96.38 212 GLU A CA 1
ATOM 1679 C C . GLU A 1 212 ? 13.026 11.214 0.069 1.00 96.38 212 GLU A C 1
ATOM 1681 O O . GLU A 1 212 ? 12.416 12.266 -0.097 1.00 96.38 212 GLU A O 1
ATOM 1686 N N . ILE A 1 213 ? 12.427 10.107 0.524 1.00 96.38 213 ILE A N 1
ATOM 1687 C CA . ILE A 1 213 ? 10.994 10.049 0.853 1.00 96.38 213 ILE A CA 1
ATOM 1688 C C . ILE A 1 213 ? 10.640 11.082 1.932 1.00 96.38 213 ILE A C 1
ATOM 1690 O O . ILE A 1 213 ? 9.655 11.804 1.803 1.00 96.38 213 ILE A O 1
ATOM 1694 N N . SER A 1 214 ? 11.442 11.182 2.995 1.00 95.12 214 SER A N 1
ATOM 1695 C CA . SER A 1 214 ? 11.226 12.149 4.078 1.00 95.12 214 SER A CA 1
ATOM 1696 C C . SER A 1 214 ? 11.340 13.599 3.594 1.00 95.12 214 SER A C 1
ATOM 1698 O O . SER A 1 214 ? 10.511 14.441 3.945 1.00 95.12 214 SER A O 1
ATOM 1700 N N . ALA A 1 215 ? 12.331 13.895 2.746 1.00 96.31 215 ALA A N 1
ATOM 1701 C CA . ALA A 1 215 ? 12.469 15.208 2.124 1.00 96.31 215 ALA A CA 1
ATOM 1702 C C . ALA A 1 215 ? 11.261 15.528 1.230 1.00 96.31 215 ALA A C 1
ATOM 1704 O O . ALA A 1 215 ? 10.643 16.573 1.405 1.00 96.31 215 ALA A O 1
ATOM 1705 N N . TRP A 1 216 ? 10.869 14.607 0.349 1.00 95.94 216 TRP A N 1
ATOM 1706 C CA . TRP A 1 216 ? 9.714 14.758 -0.535 1.00 95.94 216 TRP A CA 1
ATOM 1707 C C . TRP A 1 216 ? 8.408 14.991 0.238 1.00 95.94 216 TRP A C 1
ATOM 1709 O O . TRP A 1 216 ? 7.670 15.912 -0.107 1.00 95.94 216 TRP A O 1
ATOM 1719 N N . ARG A 1 217 ? 8.153 14.248 1.328 1.00 95.25 217 ARG A N 1
ATOM 1720 C CA . ARG A 1 217 ? 6.981 14.460 2.203 1.00 95.25 217 ARG A CA 1
ATOM 1721 C C . ARG A 1 217 ? 6.938 15.876 2.767 1.00 95.25 217 ARG A C 1
ATOM 1723 O O . ARG A 1 217 ? 5.891 16.510 2.762 1.00 95.25 217 ARG A O 1
ATOM 1730 N N . ARG A 1 218 ? 8.079 16.406 3.220 1.00 94.19 218 ARG A N 1
ATOM 1731 C CA . ARG A 1 218 ? 8.155 17.772 3.760 1.00 94.19 218 ARG A CA 1
ATOM 1732 C C . ARG A 1 218 ? 7.858 18.832 2.698 1.00 94.19 218 ARG A C 1
ATOM 1734 O O . ARG A 1 218 ? 7.138 19.783 2.994 1.00 94.19 218 ARG A O 1
ATOM 1741 N N . GLU A 1 219 ? 8.404 18.677 1.493 1.00 95.69 219 GLU A N 1
ATOM 1742 C CA . GLU A 1 219 ? 8.232 19.665 0.419 1.00 95.69 219 GLU A CA 1
ATOM 1743 C C . GLU A 1 219 ? 6.820 19.629 -0.190 1.00 95.69 219 GLU A C 1
ATOM 1745 O O . GLU A 1 219 ? 6.238 20.673 -0.477 1.00 95.69 219 GLU A O 1
ATOM 1750 N N . THR A 1 220 ? 6.244 18.436 -0.360 1.00 89.25 220 THR A N 1
ATOM 1751 C CA . THR A 1 220 ? 4.915 18.252 -0.974 1.00 89.25 220 THR A CA 1
ATOM 1752 C C . THR A 1 220 ? 3.764 18.312 0.026 1.00 89.25 220 THR A C 1
ATOM 1754 O O . THR A 1 220 ? 2.631 18.576 -0.370 1.00 89.25 220 THR A O 1
ATOM 1757 N N . ARG A 1 221 ? 4.055 18.120 1.320 1.00 86.44 221 ARG A N 1
ATOM 1758 C CA . ARG A 1 221 ? 3.081 17.939 2.411 1.00 86.44 221 ARG A CA 1
ATOM 1759 C C . ARG A 1 221 ? 2.177 16.717 2.241 1.00 86.44 221 ARG A C 1
ATOM 1761 O O . ARG A 1 221 ? 1.107 16.664 2.841 1.00 86.44 221 ARG A O 1
ATOM 1768 N N . GLU A 1 222 ? 2.607 15.752 1.439 1.00 86.19 222 GLU A N 1
ATOM 1769 C CA . GLU A 1 222 ? 1.927 14.470 1.312 1.00 86.19 222 GLU A CA 1
ATOM 1770 C C . GLU A 1 222 ? 2.256 13.575 2.514 1.00 86.19 222 GLU A C 1
ATOM 1772 O O . GLU A 1 222 ? 3.390 13.532 3.006 1.00 86.19 222 GLU A O 1
ATOM 1777 N N . GLU A 1 223 ? 1.263 12.816 2.970 1.00 84.88 223 GLU A N 1
ATOM 1778 C CA . GLU A 1 223 ? 1.365 11.912 4.120 1.00 84.88 223 GLU A CA 1
ATOM 1779 C C . GLU A 1 223 ? 0.986 10.480 3.708 1.00 84.88 223 GLU A C 1
ATOM 1781 O O . GLU A 1 223 ? -0.101 10.010 4.050 1.00 84.88 223 GLU A O 1
ATOM 1786 N N . PRO A 1 224 ? 1.855 9.764 2.961 1.00 82.44 224 PRO A N 1
ATOM 1787 C CA . PRO A 1 224 ? 1.559 8.402 2.545 1.00 82.44 224 PRO A CA 1
ATOM 1788 C C . PRO A 1 224 ? 1.389 7.475 3.746 1.00 82.44 224 PRO A C 1
ATOM 1790 O O . PRO A 1 224 ? 2.158 7.513 4.716 1.00 82.44 224 PRO A O 1
ATOM 1793 N N . THR A 1 225 ? 0.424 6.572 3.642 1.00 82.50 225 THR A N 1
ATOM 1794 C CA . THR A 1 225 ? 0.271 5.450 4.562 1.00 82.50 225 THR A CA 1
ATOM 1795 C C . THR A 1 225 ? 1.460 4.494 4.454 1.00 82.50 225 THR A C 1
ATOM 1797 O O . THR A 1 225 ? 2.204 4.471 3.471 1.00 82.50 225 THR A O 1
ATOM 1800 N N . LYS A 1 226 ? 1.630 3.626 5.458 1.00 84.50 226 LYS A N 1
ATOM 1801 C CA . LYS A 1 226 ? 2.679 2.595 5.425 1.00 84.50 226 LYS A CA 1
ATOM 1802 C C . LYS A 1 226 ? 2.578 1.703 4.177 1.00 84.50 226 LYS A C 1
ATOM 1804 O O . LYS A 1 226 ? 3.599 1.398 3.575 1.00 84.50 226 LYS A O 1
ATOM 1809 N N . GLN A 1 227 ? 1.368 1.294 3.796 1.00 85.00 227 GLN A N 1
ATOM 1810 C CA . GLN A 1 227 ? 1.141 0.423 2.638 1.00 85.00 227 GLN A CA 1
ATOM 1811 C C . GLN A 1 227 ? 1.539 1.106 1.320 1.00 85.00 227 GLN A C 1
ATOM 1813 O O . GLN A 1 227 ? 2.110 0.465 0.442 1.00 85.00 227 GLN A O 1
ATOM 1818 N N . GLU A 1 228 ? 1.290 2.409 1.194 1.00 90.12 228 GLU A N 1
ATOM 1819 C CA . GLU A 1 228 ? 1.696 3.192 0.022 1.00 90.12 228 GLU A CA 1
ATOM 1820 C C . GLU A 1 228 ? 3.211 3.396 -0.030 1.00 90.12 228 GLU A C 1
ATOM 1822 O O . GLU A 1 228 ? 3.796 3.294 -1.104 1.00 90.12 228 GLU A O 1
ATOM 1827 N N . LEU A 1 229 ? 3.868 3.609 1.116 1.00 95.44 229 LEU A N 1
ATOM 1828 C CA . LEU A 1 229 ? 5.334 3.652 1.194 1.00 95.44 229 LEU A CA 1
ATOM 1829 C C . LEU A 1 229 ? 5.957 2.319 0.772 1.00 95.44 229 LEU A C 1
ATOM 1831 O O . LEU A 1 229 ? 6.876 2.302 -0.047 1.00 95.44 229 LEU A O 1
ATOM 1835 N N . ASP A 1 230 ? 5.428 1.207 1.287 1.00 94.75 230 ASP A N 1
ATOM 1836 C CA . ASP A 1 230 ? 5.865 -0.138 0.906 1.00 94.75 230 ASP A CA 1
ATOM 1837 C C . ASP A 1 230 ? 5.672 -0.360 -0.612 1.00 94.75 230 ASP A C 1
ATOM 1839 O O . ASP A 1 230 ? 6.547 -0.917 -1.281 1.00 94.75 230 ASP A O 1
ATOM 1843 N N . LEU A 1 231 ? 4.571 0.141 -1.185 1.00 97.19 231 LEU A N 1
ATOM 1844 C CA . LEU A 1 231 ? 4.293 0.077 -2.622 1.00 97.19 231 LEU A CA 1
ATOM 1845 C C . LEU A 1 231 ? 5.236 0.960 -3.459 1.00 97.19 231 LEU A C 1
ATOM 1847 O O . LEU A 1 231 ? 5.711 0.502 -4.496 1.00 97.19 231 LEU A O 1
ATOM 1851 N N . ILE A 1 232 ? 5.572 2.177 -3.017 1.00 98.19 232 ILE A N 1
ATOM 1852 C CA . ILE A 1 232 ? 6.571 3.038 -3.682 1.00 98.19 232 ILE A CA 1
ATOM 1853 C C . ILE A 1 232 ? 7.921 2.319 -3.768 1.00 98.19 232 ILE A C 1
ATOM 1855 O O . ILE A 1 232 ? 8.548 2.304 -4.827 1.00 98.19 232 ILE A O 1
ATOM 1859 N N . LEU A 1 233 ? 8.359 1.687 -2.678 1.00 98.00 233 LEU A N 1
ATOM 1860 C CA . LEU A 1 233 ? 9.613 0.930 -2.653 1.00 98.00 233 LEU A CA 1
ATOM 1861 C C . LEU A 1 233 ? 9.550 -0.320 -3.546 1.00 98.00 233 LEU A C 1
ATOM 1863 O O . LEU A 1 233 ? 10.537 -0.674 -4.193 1.00 98.00 233 LEU A O 1
ATOM 1867 N N . ALA A 1 234 ? 8.391 -0.977 -3.632 1.00 98.12 234 ALA A N 1
ATOM 1868 C CA . ALA A 1 234 ? 8.192 -2.099 -4.546 1.00 98.12 234 ALA A CA 1
ATOM 1869 C C . ALA A 1 234 ? 8.254 -1.666 -6.025 1.00 98.12 234 ALA A C 1
ATOM 1871 O O . ALA A 1 234 ? 8.897 -2.346 -6.832 1.00 98.12 234 ALA A O 1
ATOM 1872 N N . LEU A 1 235 ? 7.644 -0.524 -6.367 1.00 98.50 235 LEU A N 1
ATOM 1873 C CA . LEU A 1 235 ? 7.741 0.104 -7.690 1.00 98.50 235 LEU A CA 1
ATOM 1874 C C . LEU A 1 235 ? 9.191 0.473 -8.027 1.00 98.50 235 LEU A C 1
ATOM 1876 O O . LEU A 1 235 ? 9.644 0.228 -9.144 1.00 98.50 235 LEU A O 1
ATOM 1880 N N . ASP A 1 236 ? 9.943 0.987 -7.053 1.00 98.25 236 ASP A N 1
ATOM 1881 C CA . ASP A 1 236 ? 11.366 1.282 -7.218 1.00 98.25 236 ASP A CA 1
ATOM 1882 C C . ASP A 1 236 ? 12.186 0.031 -7.539 1.00 98.25 236 ASP A C 1
ATOM 1884 O O . ASP A 1 236 ? 12.954 0.000 -8.502 1.00 98.25 236 ASP A O 1
ATOM 1888 N N . GLY A 1 237 ? 11.951 -1.053 -6.800 1.00 97.38 237 GLY A N 1
ATOM 1889 C CA . GLY A 1 237 ? 12.569 -2.341 -7.092 1.00 97.38 237 GLY A CA 1
ATOM 1890 C C . GLY A 1 237 ? 12.243 -2.847 -8.502 1.00 97.38 237 GLY A C 1
ATOM 1891 O O . GLY A 1 237 ? 13.129 -3.367 -9.183 1.00 97.38 237 GLY A O 1
ATOM 1892 N N . ALA A 1 238 ? 10.996 -2.692 -8.958 1.00 97.00 238 ALA A N 1
ATOM 1893 C CA . ALA A 1 238 ? 10.582 -3.042 -10.318 1.00 97.00 238 ALA A CA 1
ATOM 1894 C C . ALA A 1 238 ? 11.320 -2.209 -11.380 1.00 97.00 238 ALA A C 1
ATOM 1896 O O . ALA A 1 238 ? 11.841 -2.769 -12.348 1.00 97.00 238 ALA A O 1
ATOM 1897 N N . PHE A 1 239 ? 11.434 -0.896 -11.166 1.00 96.38 239 PHE A N 1
ATOM 1898 C CA . PHE A 1 239 ? 12.156 0.020 -12.048 1.00 96.38 239 PHE A CA 1
ATOM 1899 C C . PHE A 1 239 ? 13.639 -0.357 -12.189 1.00 96.38 239 PHE A C 1
ATOM 1901 O O . PHE A 1 239 ? 14.144 -0.508 -13.305 1.00 96.38 239 PHE A O 1
ATOM 1908 N N . LEU A 1 240 ? 14.329 -0.596 -11.070 1.00 94.62 240 LEU A N 1
ATOM 1909 C CA . LEU A 1 240 ? 15.747 -0.971 -11.074 1.00 94.62 240 LEU A CA 1
ATOM 1910 C C . LEU A 1 240 ? 15.991 -2.323 -11.763 1.00 94.62 240 LEU A C 1
ATOM 1912 O O . LEU A 1 240 ? 16.946 -2.464 -12.530 1.00 94.62 240 LEU A O 1
ATOM 1916 N N . ARG A 1 241 ? 15.115 -3.318 -11.541 1.00 94.06 241 ARG A N 1
ATOM 1917 C CA . ARG A 1 241 ? 15.203 -4.627 -12.216 1.00 94.06 241 ARG A CA 1
ATOM 1918 C C . ARG A 1 241 ? 15.039 -4.510 -13.729 1.00 94.06 241 ARG A C 1
ATOM 1920 O O . ARG A 1 241 ? 15.742 -5.210 -14.456 1.00 94.06 241 ARG A O 1
ATOM 1927 N N . ALA A 1 242 ? 14.133 -3.654 -14.200 1.00 91.25 242 ALA A N 1
ATOM 1928 C CA . ALA A 1 242 ? 13.933 -3.435 -15.630 1.00 91.25 242 ALA A CA 1
ATOM 1929 C C . ALA A 1 242 ? 15.182 -2.823 -16.288 1.00 91.25 242 ALA A C 1
ATOM 1931 O O . ALA A 1 242 ? 15.595 -3.281 -17.351 1.00 91.25 242 ALA A O 1
ATOM 1932 N N . GLY A 1 243 ? 15.836 -1.864 -15.621 1.00 85.44 243 GLY A N 1
ATOM 1933 C CA . GLY A 1 243 ? 17.100 -1.287 -16.090 1.00 85.44 243 GLY A CA 1
ATOM 1934 C C . GLY A 1 243 ? 18.259 -2.293 -16.120 1.00 85.44 243 GLY A C 1
ATOM 1935 O O . GLY A 1 243 ? 19.002 -2.355 -17.097 1.00 85.44 243 GLY A O 1
ATOM 1936 N N . ALA A 1 244 ? 18.386 -3.134 -15.088 1.00 83.38 244 ALA A N 1
ATOM 1937 C CA . ALA A 1 244 ? 19.483 -4.101 -14.971 1.00 83.38 244 ALA A CA 1
ATOM 1938 C C . ALA A 1 244 ? 19.440 -5.244 -16.005 1.00 83.38 244 ALA A C 1
ATOM 1940 O O . ALA A 1 244 ? 20.472 -5.835 -16.303 1.00 83.38 244 ALA A O 1
ATOM 1941 N N . ARG A 1 245 ? 18.265 -5.584 -16.556 1.00 70.94 245 ARG A N 1
ATOM 1942 C CA . ARG A 1 245 ? 18.130 -6.660 -17.559 1.00 70.94 245 ARG A CA 1
ATOM 1943 C C . ARG A 1 245 ? 18.689 -6.290 -18.939 1.00 70.94 245 ARG A C 1
ATOM 1945 O O . ARG A 1 245 ? 18.904 -7.191 -19.749 1.00 70.94 245 ARG A O 1
ATOM 1952 N N . HIS A 1 246 ? 18.898 -5.001 -19.216 1.00 60.75 246 HIS A N 1
ATOM 1953 C CA . HIS A 1 246 ? 19.197 -4.511 -20.568 1.00 60.75 246 HIS A CA 1
ATOM 1954 C C . HIS A 1 246 ? 20.428 -3.598 -20.694 1.00 60.75 246 HIS A C 1
ATOM 1956 O O . HIS A 1 246 ? 20.856 -3.360 -21.829 1.00 60.75 246 HIS A O 1
ATOM 1962 N N . GLY A 1 247 ? 21.015 -3.150 -19.575 1.00 54.22 247 GLY A N 1
ATOM 1963 C CA . GLY A 1 247 ? 22.359 -2.547 -19.532 1.00 54.22 247 GLY A CA 1
ATOM 1964 C C . GLY A 1 247 ? 23.461 -3.589 -19.695 1.00 54.22 247 GLY A C 1
ATOM 1965 O O . GLY A 1 247 ? 24.358 -3.382 -20.543 1.00 54.22 247 GLY A O 1
#

Radius of gyration: 24.49 Å; chains: 1; bounding box: 63×38×75 Å